Protein AF-A0A428GYG8-F1 (afdb_monomer_lite)

Organism: Streptococcus mitis (NCBI:txid28037)

Sequence (184 aa):
MFTKNKFQYCIYNHERLELHELQKEYQKDKAGTKLKYENQLFCPGCYKVDLVINEKKGKIYLSSHPKSPHSDGCEYALESASKMELKEYYEKIDADLAEQLLNRILEEKSTRVIQPRSVNSLQNNNEVLDVKFILENKVGIRKYLPRRSLLLNELEVSDHLTMYYGECKVFIGKTDKKYYLRMF

Structure (mmCIF, N/CA/C/O backbone):
data_AF-A0A428GYG8-F1
#
_entry.id   AF-A0A428GYG8-F1
#
loop_
_atom_site.group_PDB
_atom_site.id
_atom_site.type_symbol
_atom_site.label_atom_id
_atom_site.label_alt_id
_atom_site.label_comp_id
_atom_site.label_asym_id
_atom_site.label_entity_id
_atom_site.label_seq_id
_atom_site.pdbx_PDB_ins_code
_atom_site.Cartn_x
_atom_site.Cartn_y
_atom_site.Cartn_z
_atom_site.occupancy
_atom_site.B_iso_or_equiv
_atom_site.auth_seq_id
_atom_site.auth_comp_id
_atom_site.auth_asym_id
_atom_site.auth_atom_id
_atom_site.pdbx_PDB_model_num
ATOM 1 N N . MET A 1 1 ? -2.706 17.384 -6.742 1.00 31.25 1 MET A N 1
ATOM 2 C CA . MET A 1 1 ? -1.873 16.179 -6.946 1.00 31.25 1 MET A CA 1
ATOM 3 C C . MET A 1 1 ? -2.343 15.108 -5.966 1.00 31.25 1 MET A C 1
ATOM 5 O O . MET A 1 1 ? -2.377 15.379 -4.773 1.00 31.25 1 MET A O 1
ATOM 9 N N . PHE A 1 2 ? -2.849 13.965 -6.438 1.00 35.06 2 PHE A N 1
ATOM 10 C CA . PHE A 1 2 ? -3.269 12.875 -5.551 1.00 35.06 2 PHE A CA 1
ATOM 11 C C . PHE A 1 2 ? -2.015 12.207 -4.989 1.00 35.06 2 PHE A C 1
ATOM 13 O O . PHE A 1 2 ? -1.320 11.503 -5.715 1.00 35.06 2 PHE A O 1
ATOM 20 N N . THR A 1 3 ? -1.709 12.414 -3.712 1.00 47.78 3 THR A N 1
ATOM 21 C CA . THR A 1 3 ? -0.773 11.549 -2.996 1.00 47.78 3 THR A CA 1
ATOM 22 C C . THR A 1 3 ? -1.461 10.198 -2.822 1.00 47.78 3 THR A C 1
ATOM 24 O O . THR A 1 3 ? -2.170 9.960 -1.849 1.00 47.78 3 THR A O 1
ATOM 27 N N . LYS A 1 4 ? -1.337 9.342 -3.849 1.00 62.25 4 LYS A N 1
ATOM 28 C CA . LYS A 1 4 ? -1.753 7.935 -3.808 1.00 62.25 4 LYS A CA 1
ATOM 29 C C . LYS A 1 4 ? -1.167 7.336 -2.531 1.00 62.25 4 LYS A C 1
ATOM 31 O O . LYS A 1 4 ? 0.023 7.512 -2.268 1.00 62.25 4 LYS A O 1
ATOM 36 N N . ASN A 1 5 ? -2.000 6.686 -1.722 1.00 77.88 5 ASN A N 1
ATOM 37 C CA . ASN A 1 5 ? -1.551 6.135 -0.452 1.00 77.88 5 ASN A CA 1
ATOM 38 C C . ASN A 1 5 ? -0.486 5.055 -0.700 1.00 77.88 5 ASN A C 1
ATOM 40 O O . ASN A 1 5 ? -0.817 3.942 -1.113 1.00 77.88 5 ASN A O 1
ATOM 44 N N . LYS A 1 6 ? 0.788 5.392 -0.471 1.00 87.06 6 LYS A N 1
ATOM 45 C CA . LYS A 1 6 ? 1.912 4.456 -0.619 1.00 87.06 6 LYS A CA 1
ATOM 46 C C . LYS A 1 6 ? 1.869 3.359 0.445 1.00 87.06 6 LYS A C 1
ATOM 48 O O . LYS A 1 6 ? 2.297 2.239 0.203 1.00 87.06 6 LYS A O 1
ATOM 53 N N . PHE A 1 7 ? 1.328 3.666 1.617 1.00 91.56 7 PHE A N 1
ATOM 54 C CA . PHE A 1 7 ? 1.332 2.783 2.772 1.00 91.56 7 PHE A CA 1
ATOM 55 C C . PHE A 1 7 ? 0.070 1.920 2.767 1.00 91.56 7 PHE A C 1
ATOM 57 O O . PHE A 1 7 ? -1.032 2.384 3.059 1.00 91.56 7 PHE A O 1
ATOM 64 N N . GLN A 1 8 ? 0.239 0.652 2.400 1.00 91.00 8 GLN A N 1
ATOM 65 C CA . GLN A 1 8 ? -0.834 -0.348 2.455 1.00 91.00 8 GLN A CA 1
ATOM 66 C C . GLN A 1 8 ? -0.943 -1.043 3.813 1.00 91.00 8 GLN A C 1
ATOM 68 O O . GLN A 1 8 ? -1.941 -1.695 4.089 1.00 91.00 8 GLN A O 1
ATOM 73 N N . TYR A 1 9 ? 0.068 -0.867 4.650 1.00 92.75 9 TYR A N 1
ATOM 74 C CA . TYR A 1 9 ? 0.122 -1.293 6.035 1.00 92.75 9 TYR A CA 1
ATOM 75 C C . TYR A 1 9 ? 1.126 -0.398 6.763 1.00 92.75 9 TYR A C 1
ATOM 77 O O . TYR A 1 9 ? 1.858 0.385 6.144 1.00 92.75 9 TYR A O 1
ATOM 85 N N . CYS A 1 10 ? 1.133 -0.514 8.079 1.00 94.12 10 CYS A N 1
ATOM 86 C CA . CYS A 1 10 ? 2.044 0.170 8.981 1.00 94.12 10 CYS A CA 1
ATOM 87 C C . CYS A 1 10 ? 2.496 -0.792 10.074 1.00 94.12 10 CYS A C 1
ATOM 89 O O . CYS A 1 10 ? 2.015 -1.924 10.143 1.00 94.12 10 CYS A O 1
ATOM 91 N N . ILE A 1 11 ? 3.430 -0.341 10.903 1.00 94.56 11 ILE A N 1
ATOM 92 C CA . ILE A 1 11 ? 3.851 -1.075 12.091 1.00 94.56 11 ILE A CA 1
ATOM 93 C C . ILE A 1 11 ? 3.188 -0.439 13.303 1.00 94.56 11 ILE A C 1
ATOM 95 O O . ILE A 1 11 ? 3.336 0.760 13.526 1.00 94.56 11 ILE A O 1
ATOM 99 N N . TYR A 1 12 ? 2.467 -1.243 14.069 1.00 94.88 12 TYR A N 1
ATOM 100 C CA . TYR A 1 12 ? 1.850 -0.872 15.333 1.00 94.88 12 TYR A CA 1
ATOM 101 C C . TYR A 1 12 ? 2.242 -1.920 16.368 1.00 94.88 12 TYR A C 1
ATOM 103 O O . TYR A 1 12 ? 2.077 -3.110 16.127 1.00 94.88 12 TYR A O 1
ATOM 111 N N . ASN A 1 13 ? 2.790 -1.487 17.504 1.00 91.69 13 ASN A N 1
ATOM 112 C CA . ASN A 1 13 ? 3.244 -2.387 18.568 1.00 91.69 13 ASN A CA 1
ATOM 113 C C . ASN A 1 13 ? 4.162 -3.532 18.073 1.00 91.69 13 ASN A C 1
ATOM 115 O O . ASN A 1 13 ? 4.004 -4.681 18.466 1.00 91.69 13 ASN A O 1
ATOM 119 N N . HIS A 1 14 ? 5.121 -3.208 17.197 1.00 88.06 14 HIS A N 1
ATOM 120 C CA . HIS A 1 14 ? 6.044 -4.163 16.556 1.00 88.06 14 HIS A CA 1
ATOM 121 C C . HIS A 1 14 ? 5.390 -5.183 15.609 1.00 88.06 14 HIS A C 1
ATOM 123 O O . HIS A 1 14 ? 6.080 -6.055 15.084 1.00 88.06 14 HIS A O 1
ATOM 129 N N . GLU A 1 15 ? 4.097 -5.042 15.328 1.00 89.56 15 GLU A N 1
ATOM 130 C CA . GLU A 1 15 ? 3.348 -5.913 14.432 1.00 89.56 15 GLU A CA 1
ATOM 131 C C . GLU A 1 15 ? 2.844 -5.157 13.205 1.00 89.56 15 GLU A C 1
ATOM 133 O O . GLU A 1 15 ? 2.681 -3.934 13.200 1.00 89.56 15 GLU A O 1
ATOM 138 N N . ARG A 1 16 ? 2.599 -5.903 12.129 1.00 90.00 16 ARG A N 1
ATOM 139 C CA . ARG A 1 16 ? 1.999 -5.370 10.911 1.00 90.00 16 ARG A CA 1
ATOM 140 C C . ARG A 1 16 ? 0.510 -5.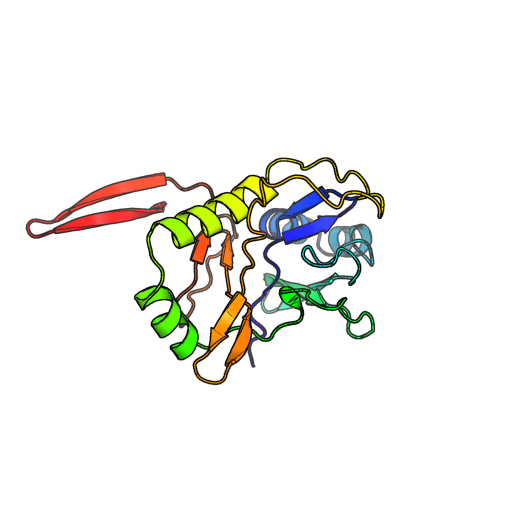124 11.143 1.00 90.00 16 ARG A C 1
ATOM 142 O O . ARG A 1 16 ? -0.227 -6.057 11.428 1.00 90.00 16 ARG A O 1
ATOM 149 N N . LEU A 1 17 ? 0.074 -3.888 10.925 1.00 93.31 17 LEU A N 1
ATOM 150 C CA . LEU A 1 17 ? -1.335 -3.502 10.886 1.00 93.31 17 LEU A CA 1
ATOM 151 C C . LEU A 1 17 ? -1.713 -3.117 9.457 1.00 93.31 17 LEU A C 1
ATOM 153 O O . LEU A 1 17 ? -1.180 -2.146 8.902 1.00 93.31 17 LEU A O 1
ATOM 157 N N . GLU A 1 18 ? -2.622 -3.874 8.845 1.00 92.62 18 GLU A N 1
ATOM 158 C CA . GLU A 1 18 ? -3.024 -3.644 7.462 1.00 92.62 18 GLU A CA 1
ATOM 159 C C . GLU A 1 18 ? -3.965 -2.438 7.352 1.00 92.62 18 GLU A C 1
ATOM 161 O O . GLU A 1 18 ? -4.868 -2.229 8.165 1.00 92.62 18 GLU A O 1
ATOM 166 N N . LEU A 1 19 ? -3.824 -1.648 6.282 1.00 93.38 19 LEU A N 1
ATOM 167 C CA . LEU A 1 19 ? -4.655 -0.456 6.078 1.00 93.38 19 LEU A CA 1
ATOM 168 C C . LEU A 1 19 ? -6.151 -0.790 6.032 1.00 93.38 19 LEU A C 1
ATOM 170 O O . LEU A 1 19 ? -6.973 0.007 6.474 1.00 93.38 19 LEU A O 1
ATOM 174 N N . HIS A 1 20 ? -6.514 -1.947 5.479 1.00 90.69 20 HIS A N 1
ATOM 175 C CA . HIS A 1 20 ? -7.913 -2.349 5.365 1.00 90.69 20 HIS A CA 1
ATOM 176 C C . HIS A 1 20 ? -8.548 -2.677 6.728 1.00 90.69 20 HIS A C 1
ATOM 178 O O . HIS A 1 20 ? -9.742 -2.453 6.921 1.00 90.69 20 HIS A O 1
ATOM 184 N N . GLU A 1 21 ? -7.766 -3.156 7.696 1.00 93.31 21 GLU A N 1
ATOM 185 C CA . GLU A 1 21 ? -8.220 -3.368 9.074 1.00 93.31 21 GLU A CA 1
ATOM 186 C C . GLU A 1 21 ? -8.449 -2.021 9.755 1.00 93.31 21 GLU A C 1
ATOM 188 O O . GLU A 1 21 ? -9.523 -1.772 10.306 1.00 93.31 21 GLU A O 1
ATOM 193 N N . LEU A 1 22 ? -7.493 -1.103 9.591 1.00 94.44 22 LEU A N 1
ATOM 194 C CA . LEU A 1 22 ? -7.604 0.262 10.088 1.00 94.44 22 LEU A CA 1
ATOM 195 C C . LEU A 1 22 ? -8.803 1.004 9.478 1.00 94.44 22 LEU A C 1
ATOM 197 O O . LEU A 1 22 ? -9.488 1.749 10.171 1.00 94.44 22 LEU A O 1
ATOM 201 N N . GLN A 1 23 ? -9.103 0.779 8.194 1.00 92.62 23 GLN A N 1
ATOM 202 C CA . GLN A 1 23 ? -10.291 1.325 7.530 1.00 92.62 23 GLN A CA 1
ATOM 203 C C . GLN A 1 23 ? -11.583 0.834 8.189 1.00 92.62 23 GLN A C 1
ATOM 205 O O . GLN A 1 23 ? -12.478 1.642 8.438 1.00 92.62 23 GLN A O 1
ATOM 210 N N . LYS A 1 24 ? -11.683 -0.469 8.482 1.00 92.81 24 LYS A N 1
ATOM 211 C CA . LYS A 1 24 ? -12.849 -1.059 9.159 1.00 92.81 24 LYS A CA 1
ATOM 212 C C . LYS A 1 24 ? -13.016 -0.514 10.576 1.00 92.81 24 LYS A C 1
ATOM 214 O O . LYS A 1 24 ? -14.143 -0.243 10.978 1.00 92.81 24 LYS A O 1
ATOM 219 N N . GLU A 1 25 ? -11.925 -0.353 11.325 1.00 95.00 25 GLU A N 1
ATOM 220 C CA . GLU A 1 25 ? -11.965 0.221 12.677 1.00 95.00 25 GLU A CA 1
ATOM 221 C C . GLU A 1 25 ? -12.383 1.699 12.641 1.00 95.00 25 GLU A C 1
ATOM 223 O O . GLU A 1 25 ? -13.357 2.086 13.286 1.00 95.00 25 GLU A O 1
ATOM 228 N N . TYR A 1 26 ? -11.744 2.497 11.779 1.00 93.75 26 TYR A N 1
ATOM 229 C CA . TYR A 1 26 ? -12.022 3.926 11.631 1.00 93.75 26 TYR A CA 1
ATOM 230 C C . TYR A 1 26 ? -13.468 4.213 11.211 1.00 93.75 26 TYR A C 1
ATOM 232 O O . TYR A 1 26 ? -14.058 5.201 11.640 1.00 93.75 26 TYR A O 1
ATOM 240 N N . GLN A 1 27 ? -14.061 3.362 10.369 1.00 91.62 27 GLN A N 1
ATOM 241 C CA . GLN A 1 27 ? -15.466 3.494 9.976 1.00 91.62 27 GLN A CA 1
ATOM 242 C C . GLN A 1 27 ? -16.440 3.272 11.140 1.00 91.62 27 GLN A C 1
ATOM 244 O O . GLN A 1 27 ? -17.523 3.853 11.122 1.00 91.62 27 GLN A O 1
ATOM 249 N N . LYS A 1 28 ? -16.070 2.455 12.135 1.00 93.94 28 LYS A N 1
ATOM 250 C CA . LYS A 1 28 ? -16.894 2.200 13.325 1.00 93.94 28 LYS A CA 1
ATOM 251 C C . LYS A 1 28 ? -16.779 3.331 14.342 1.00 93.94 28 LYS A C 1
ATOM 253 O O . LYS A 1 28 ? -17.797 3.777 14.859 1.00 93.94 28 LYS A O 1
ATOM 258 N N . ASP A 1 29 ? -15.560 3.796 14.606 1.00 95.62 29 ASP A N 1
ATOM 259 C CA . ASP A 1 29 ? -15.299 4.888 15.545 1.00 95.62 29 ASP A CA 1
ATOM 260 C C . ASP A 1 29 ? -14.119 5.747 15.080 1.00 95.62 29 ASP A C 1
ATOM 262 O O . ASP A 1 29 ? -12.952 5.441 15.331 1.00 95.62 29 ASP A O 1
ATOM 266 N N . LYS A 1 30 ? -14.422 6.866 14.418 1.00 94.25 30 LYS A N 1
ATOM 267 C CA . LYS A 1 30 ? -13.393 7.770 13.889 1.00 94.25 30 LYS A CA 1
ATOM 268 C C . LYS A 1 30 ? -12.544 8.400 14.992 1.00 94.25 30 LYS A C 1
ATOM 270 O O . LYS A 1 30 ? -11.331 8.526 14.828 1.00 94.25 30 LYS A O 1
ATOM 275 N N . ALA A 1 31 ? -13.179 8.854 16.072 1.00 94.25 31 ALA A N 1
ATOM 276 C CA . ALA A 1 31 ? -12.507 9.621 17.116 1.00 94.25 31 ALA A CA 1
ATOM 277 C C . ALA A 1 31 ? -11.644 8.703 17.984 1.00 94.25 31 ALA A C 1
ATOM 279 O O . ALA A 1 31 ? -10.459 8.983 18.169 1.00 94.25 31 ALA A O 1
ATOM 280 N N . GLY A 1 32 ? -12.205 7.572 18.421 1.00 96.50 32 GLY A N 1
ATOM 281 C CA . GLY A 1 32 ? -11.471 6.571 19.187 1.00 96.50 32 GLY A CA 1
ATOM 282 C C . GLY A 1 32 ? -10.324 5.961 18.392 1.00 96.50 32 GLY A C 1
ATOM 283 O O . GLY A 1 32 ? -9.223 5.855 18.921 1.00 96.50 32 GLY A O 1
ATOM 284 N N . THR A 1 33 ? -10.516 5.668 17.098 1.00 95.56 33 THR A N 1
ATOM 285 C CA . THR A 1 33 ? -9.434 5.130 16.251 1.00 95.56 33 THR A CA 1
ATOM 286 C C . THR A 1 33 ? -8.275 6.119 16.118 1.00 95.56 33 THR A C 1
ATOM 288 O O . THR A 1 33 ? -7.117 5.728 16.247 1.00 95.56 33 THR A O 1
ATOM 291 N N . LYS A 1 34 ? -8.548 7.414 15.882 1.00 93.56 34 LYS A N 1
ATOM 292 C CA . LYS A 1 34 ? -7.474 8.422 15.816 1.00 93.56 34 LYS A CA 1
ATOM 293 C C . LYS A 1 34 ? -6.711 8.520 17.127 1.00 93.56 34 LYS A C 1
ATOM 295 O O . LYS A 1 34 ? -5.488 8.509 17.091 1.00 93.56 34 LYS A O 1
ATOM 300 N N . LEU A 1 35 ? -7.429 8.589 18.246 1.00 95.12 35 LEU A N 1
ATOM 301 C CA . LEU A 1 35 ? -6.826 8.700 19.570 1.00 95.12 35 LEU A CA 1
ATOM 302 C C . LEU A 1 35 ? -5.985 7.460 19.910 1.00 95.12 35 LEU A C 1
ATOM 304 O O . LEU A 1 35 ? -4.862 7.583 20.384 1.00 95.12 35 LEU A O 1
ATOM 308 N N . LYS A 1 36 ? -6.498 6.262 19.610 1.00 96.12 36 LYS A N 1
ATOM 309 C CA . LYS A 1 36 ? -5.815 4.983 19.847 1.00 96.12 36 LYS A CA 1
ATOM 310 C C . LYS A 1 36 ? -4.472 4.892 19.127 1.00 96.12 36 LYS A C 1
ATOM 312 O O . LYS A 1 36 ? -3.531 4.351 19.695 1.00 96.12 36 LYS A O 1
ATOM 317 N N . TYR A 1 37 ? -4.396 5.379 17.889 1.00 95.62 37 TYR A N 1
ATOM 318 C CA . TYR A 1 37 ? -3.221 5.226 17.024 1.00 95.62 37 TYR A CA 1
ATOM 319 C C . TYR A 1 37 ? -2.351 6.481 16.915 1.00 95.62 37 TYR A C 1
ATOM 321 O O . TYR A 1 37 ? -1.366 6.488 16.171 1.00 95.62 37 TYR A O 1
ATOM 329 N N . GLU A 1 38 ? -2.694 7.543 17.640 1.00 91.44 38 GLU A N 1
ATOM 330 C CA . GLU A 1 38 ? -1.934 8.785 17.649 1.00 91.44 38 GLU A CA 1
ATOM 331 C C . GLU A 1 38 ? -0.473 8.517 18.039 1.00 91.44 38 GLU A C 1
ATOM 333 O O . GLU A 1 38 ? -0.195 7.942 19.091 1.00 91.44 38 GLU A O 1
ATOM 338 N N . ASN A 1 39 ? 0.456 8.907 17.156 1.00 89.88 39 ASN A N 1
ATOM 339 C CA . ASN A 1 39 ? 1.908 8.739 17.306 1.00 89.88 39 ASN A CA 1
ATOM 340 C C . ASN A 1 39 ? 2.376 7.295 17.592 1.00 89.88 39 ASN A C 1
ATOM 342 O O . ASN A 1 39 ? 3.422 7.092 18.200 1.00 89.88 39 ASN A O 1
ATOM 346 N N . GLN A 1 40 ? 1.602 6.287 17.178 1.00 94.94 40 GLN A N 1
ATOM 347 C CA . GLN A 1 40 ? 1.911 4.869 17.424 1.00 94.94 40 GLN A CA 1
ATOM 348 C C . GLN A 1 40 ? 2.057 4.036 16.145 1.00 94.94 40 GLN A C 1
ATOM 350 O O . GLN A 1 40 ? 2.337 2.838 16.216 1.00 94.94 40 GLN A O 1
ATOM 355 N N . LEU A 1 41 ? 1.843 4.642 14.975 1.00 95.75 41 LEU A N 1
ATOM 356 C CA . LEU A 1 41 ? 1.981 3.977 13.683 1.00 95.75 41 LEU A CA 1
ATOM 357 C C . LEU A 1 41 ? 3.324 4.334 13.066 1.00 95.75 41 LEU A C 1
ATOM 359 O O . LEU A 1 41 ? 3.620 5.510 12.887 1.00 95.75 41 LEU A O 1
ATOM 363 N N . PHE A 1 42 ? 4.092 3.334 12.653 1.00 95.19 42 PHE A N 1
ATOM 364 C CA . PHE A 1 42 ? 5.415 3.533 12.074 1.00 95.19 42 PHE A CA 1
ATOM 365 C C . PHE A 1 42 ? 5.496 3.048 10.629 1.00 95.19 42 PHE A C 1
ATOM 367 O O . PHE A 1 42 ? 4.761 2.160 10.181 1.00 95.19 42 PHE A O 1
ATOM 374 N N . CYS A 1 43 ? 6.425 3.642 9.882 1.00 93.62 43 CYS A N 1
ATOM 375 C CA . CYS A 1 43 ? 6.756 3.237 8.526 1.00 93.62 43 CYS A CA 1
ATOM 376 C C . CYS A 1 43 ? 7.239 1.778 8.497 1.00 93.62 43 CYS A C 1
ATOM 378 O O . CYS A 1 43 ? 8.193 1.449 9.200 1.00 93.62 43 CYS A O 1
ATOM 380 N N . PRO A 1 44 ? 6.677 0.920 7.631 1.00 91.38 44 PRO A N 1
ATOM 381 C CA . PRO A 1 44 ? 7.082 -0.482 7.554 1.00 91.38 44 PRO A CA 1
ATOM 382 C C . PRO A 1 44 ? 8.452 -0.716 6.912 1.00 91.38 44 PRO A C 1
ATOM 384 O O . PRO A 1 44 ? 9.015 -1.793 7.061 1.00 91.38 44 PRO A O 1
ATOM 387 N N . GLY A 1 45 ? 8.998 0.272 6.197 1.00 89.56 45 GLY A N 1
ATOM 388 C CA . GLY A 1 45 ? 10.343 0.172 5.632 1.00 89.56 45 GLY A CA 1
ATOM 389 C C . GLY A 1 45 ? 11.442 0.484 6.648 1.00 89.56 45 GLY A C 1
ATOM 390 O O . GLY A 1 45 ? 12.433 -0.234 6.723 1.00 89.56 45 GLY A O 1
ATOM 391 N N . CYS A 1 46 ? 11.289 1.565 7.420 1.00 91.75 46 CYS A N 1
ATOM 392 C CA . CYS A 1 46 ? 12.346 2.060 8.310 1.00 91.75 46 CYS A CA 1
ATOM 393 C C . CYS A 1 46 ? 12.055 1.899 9.805 1.00 91.75 46 CYS A C 1
ATOM 395 O O . CYS A 1 46 ? 12.954 2.157 10.599 1.00 91.75 46 CYS A O 1
ATOM 397 N N . TYR A 1 47 ? 10.833 1.515 10.192 1.00 90.75 47 TYR A N 1
ATOM 398 C CA . TYR A 1 47 ? 10.394 1.298 11.580 1.00 90.75 47 TYR A CA 1
ATOM 399 C C . TYR A 1 47 ? 10.573 2.505 12.520 1.00 90.75 47 TYR A C 1
ATOM 401 O O . TYR A 1 47 ? 10.509 2.356 13.734 1.00 90.75 47 TYR A O 1
ATOM 409 N N . LYS A 1 48 ? 10.810 3.702 11.968 1.00 88.94 48 LYS A N 1
ATOM 410 C CA . LYS A 1 48 ? 11.123 4.920 12.736 1.00 88.94 48 LYS A CA 1
ATOM 411 C C . LYS A 1 48 ? 10.191 6.086 12.449 1.00 88.94 48 LYS A C 1
ATOM 413 O O . LYS A 1 48 ? 9.862 6.835 13.354 1.00 88.94 48 LYS A O 1
ATOM 418 N N . VAL A 1 49 ? 9.798 6.270 11.189 1.00 92.69 49 VAL A N 1
ATOM 419 C CA . VAL A 1 49 ? 8.968 7.416 10.803 1.00 92.69 49 VAL A CA 1
ATOM 420 C C . VAL A 1 49 ? 7.539 7.217 11.258 1.00 92.69 49 VAL A C 1
ATOM 422 O O . VAL A 1 49 ? 6.911 6.243 10.840 1.00 92.69 49 VAL A O 1
ATOM 425 N N . ASP A 1 50 ? 7.022 8.183 12.010 1.00 93.62 50 ASP A N 1
ATOM 426 C CA . ASP A 1 50 ? 5.617 8.228 12.398 1.00 93.62 50 ASP A CA 1
ATOM 427 C C . ASP A 1 50 ? 4.726 8.393 11.164 1.00 93.62 50 ASP A C 1
ATOM 429 O O . ASP A 1 50 ? 4.972 9.222 10.276 1.00 93.62 50 ASP A O 1
ATOM 433 N N . LEU A 1 51 ? 3.663 7.602 11.115 1.00 94.44 51 LEU A N 1
ATOM 434 C CA . LEU A 1 51 ? 2.610 7.686 10.122 1.00 94.44 51 LEU A CA 1
ATOM 435 C C . LEU A 1 51 ? 1.348 8.268 10.752 1.00 94.44 51 LEU A C 1
ATOM 437 O O . LEU A 1 51 ? 0.961 7.934 11.867 1.00 94.44 51 LEU A O 1
ATOM 441 N N . VAL A 1 52 ? 0.673 9.121 9.989 1.00 93.19 52 VAL A N 1
ATOM 442 C CA . VAL A 1 52 ? -0.555 9.799 10.405 1.00 93.19 52 VAL A CA 1
ATOM 443 C C . VAL A 1 52 ? -1.731 9.281 9.591 1.00 93.19 52 VAL A C 1
ATOM 445 O O . VAL A 1 52 ? -1.649 9.174 8.362 1.00 93.19 52 VAL A O 1
ATOM 448 N N . ILE A 1 53 ? -2.844 9.013 10.276 1.00 94.00 53 ILE A N 1
ATOM 449 C CA . ILE A 1 53 ? -4.131 8.706 9.651 1.00 94.00 53 ILE A CA 1
ATOM 450 C C . ILE A 1 53 ? -4.760 10.006 9.155 1.00 94.00 53 ILE A C 1
ATOM 452 O O . ILE A 1 53 ? -5.140 10.877 9.937 1.00 94.00 53 ILE A O 1
ATOM 456 N N . ASN A 1 54 ? -4.925 10.116 7.845 1.00 91.94 54 ASN A N 1
ATOM 457 C CA . ASN A 1 54 ? -5.633 11.211 7.199 1.00 91.94 54 ASN A CA 1
ATOM 458 C C . ASN A 1 54 ? -6.939 10.705 6.602 1.00 91.94 54 ASN A C 1
ATOM 460 O O . ASN A 1 54 ? -7.051 9.532 6.262 1.00 91.94 54 ASN A O 1
ATOM 464 N N . GLU A 1 55 ? -7.906 11.597 6.410 1.00 89.88 55 GLU A N 1
ATOM 465 C CA . GLU A 1 55 ? -9.173 11.286 5.753 1.00 89.88 55 GLU A CA 1
ATOM 466 C C . GLU A 1 55 ? -9.403 12.243 4.587 1.00 89.88 55 GLU A C 1
ATOM 468 O O . GLU A 1 55 ? -9.255 13.458 4.713 1.00 89.88 55 GLU A O 1
ATOM 473 N N . LYS A 1 56 ? -9.793 11.697 3.437 1.00 86.25 56 LYS A N 1
ATOM 474 C CA . LYS A 1 56 ? -10.195 12.478 2.271 1.00 86.25 56 LYS A CA 1
ATOM 475 C C . LYS A 1 56 ? -11.366 11.799 1.585 1.00 86.25 56 LYS A C 1
ATOM 477 O O . LYS A 1 56 ? -11.291 10.623 1.249 1.00 86.25 56 LYS A O 1
ATOM 482 N N . LYS A 1 57 ? -12.445 12.555 1.350 1.00 85.12 57 LYS A N 1
ATOM 483 C CA . LYS A 1 57 ? -13.684 12.046 0.728 1.00 85.12 57 LYS A CA 1
ATOM 484 C C . LYS A 1 57 ? -14.209 10.766 1.413 1.00 85.12 57 LYS A C 1
ATOM 486 O O . LYS A 1 57 ? -14.565 9.810 0.737 1.00 85.12 57 LYS A O 1
ATOM 491 N N . GLY A 1 58 ? -14.188 10.732 2.749 1.00 81.25 58 GLY A N 1
ATOM 492 C CA . GLY A 1 58 ? -14.668 9.589 3.538 1.00 81.25 58 GLY A CA 1
ATOM 493 C C . GLY A 1 58 ? -13.747 8.362 3.555 1.00 81.25 58 GLY A C 1
ATOM 494 O O . GLY A 1 58 ? -14.109 7.345 4.140 1.00 81.25 58 GLY A O 1
ATOM 495 N N . LYS A 1 59 ? -12.563 8.434 2.931 1.00 84.50 59 LYS A N 1
ATOM 496 C CA . LYS A 1 59 ? -11.580 7.345 2.887 1.00 84.50 59 LYS A CA 1
ATOM 497 C C . LYS A 1 59 ? -10.322 7.732 3.640 1.00 84.50 59 LYS A C 1
ATOM 499 O O . LYS A 1 59 ? -9.816 8.842 3.457 1.00 84.50 59 LYS A O 1
ATOM 504 N N . ILE A 1 60 ? -9.800 6.809 4.446 1.00 91.12 60 ILE A N 1
ATOM 505 C CA . ILE A 1 60 ? -8.535 7.041 5.136 1.00 91.12 60 ILE A CA 1
ATOM 506 C C . ILE A 1 60 ? -7.327 6.655 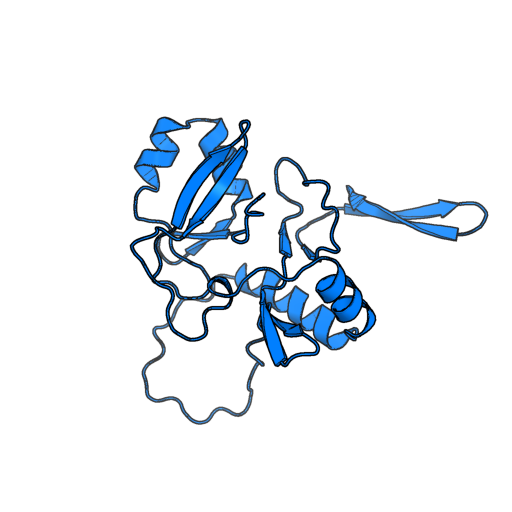4.291 1.00 91.12 60 ILE A C 1
ATOM 508 O O . ILE A 1 60 ? -7.375 5.725 3.480 1.00 91.12 60 ILE A O 1
ATOM 512 N N . TYR A 1 61 ? -6.230 7.363 4.524 1.00 91.56 61 TYR A N 1
ATOM 513 C CA . TYR A 1 61 ? -4.909 7.028 4.023 1.00 91.56 61 TYR A CA 1
ATOM 514 C C . TYR A 1 61 ? -3.841 7.368 5.059 1.00 91.56 61 TYR A C 1
ATOM 516 O O . TYR A 1 61 ? -4.053 8.202 5.938 1.00 91.56 61 TYR A O 1
ATOM 524 N N . LEU A 1 62 ? -2.682 6.732 4.931 1.00 93.38 62 LEU A N 1
ATOM 525 C CA . LEU A 1 62 ? -1.535 6.991 5.788 1.00 93.38 62 LEU A CA 1
ATOM 526 C C . LEU A 1 62 ? -0.545 7.911 5.068 1.00 93.38 62 LEU A C 1
ATOM 528 O O . LEU A 1 62 ? -0.358 7.824 3.851 1.00 93.38 62 LEU A O 1
ATOM 532 N N . SER A 1 63 ? 0.106 8.793 5.816 1.00 92.25 63 SER A N 1
ATOM 533 C CA . SER A 1 63 ? 1.213 9.611 5.316 1.00 92.25 63 SER A CA 1
ATOM 534 C C . SER A 1 63 ? 2.297 9.748 6.370 1.00 92.25 63 SER A C 1
ATOM 536 O O . SER A 1 63 ? 1.991 9.777 7.557 1.00 92.25 63 SER A O 1
ATOM 538 N N . SER A 1 64 ? 3.547 9.907 5.943 1.00 91.75 64 SER A N 1
ATOM 539 C CA . SER A 1 64 ? 4.639 10.250 6.855 1.00 91.75 64 SER A CA 1
ATOM 540 C C . SER A 1 64 ? 4.389 11.590 7.537 1.00 91.75 64 SER A C 1
ATOM 542 O O . SER A 1 64 ? 3.946 12.545 6.894 1.00 91.75 64 SER A O 1
ATOM 544 N N . HIS A 1 65 ? 4.678 11.656 8.833 1.00 87.12 65 HIS A N 1
ATOM 545 C CA . HIS A 1 65 ? 4.625 12.896 9.586 1.00 87.12 65 HIS A CA 1
ATOM 546 C C . HIS A 1 65 ? 5.727 13.857 9.084 1.00 87.12 65 HIS A C 1
ATOM 548 O O . HIS A 1 65 ? 6.887 13.449 9.007 1.00 87.12 65 HIS A O 1
ATOM 554 N N . PRO A 1 66 ? 5.430 15.137 8.773 1.00 79.62 66 PRO A N 1
ATOM 555 C CA . PRO A 1 66 ? 6.396 16.051 8.144 1.00 79.62 66 PRO A CA 1
ATOM 556 C C . PRO A 1 66 ? 7.692 16.275 8.932 1.00 79.62 66 PRO A C 1
ATOM 558 O O . PRO A 1 66 ? 8.718 16.608 8.351 1.00 79.62 66 PRO A O 1
ATOM 561 N N . LYS A 1 67 ? 7.644 16.113 10.260 1.00 82.31 67 LYS A N 1
ATOM 562 C CA . LYS A 1 67 ? 8.796 16.322 11.152 1.00 82.31 67 LYS A CA 1
ATOM 563 C C . LYS A 1 67 ? 9.673 15.077 11.340 1.00 82.31 67 LYS A C 1
ATOM 565 O O . LYS A 1 67 ? 10.670 15.165 12.046 1.00 82.31 67 LYS A O 1
ATOM 570 N N . SER A 1 68 ? 9.297 13.937 10.760 1.00 80.50 68 SER A N 1
ATOM 571 C CA . SER A 1 68 ? 9.980 12.657 10.961 1.00 80.50 68 SER A CA 1
ATOM 572 C C . SER A 1 68 ? 10.553 12.161 9.625 1.00 80.50 68 SER A C 1
ATOM 574 O O . SER A 1 68 ? 9.809 11.630 8.795 1.00 80.50 68 SER A O 1
ATOM 576 N N . PRO A 1 69 ? 11.850 12.401 9.346 1.00 86.19 69 PRO A N 1
ATOM 577 C CA . PRO A 1 69 ? 12.470 11.979 8.097 1.00 86.19 69 PRO A CA 1
ATOM 578 C C . PRO A 1 69 ? 12.721 10.468 8.083 1.00 86.19 69 PRO A C 1
ATOM 580 O O . PRO A 1 69 ? 13.046 9.853 9.100 1.00 86.19 69 PRO A O 1
ATOM 583 N N . HIS A 1 70 ? 12.606 9.861 6.902 1.00 91.31 70 HIS A N 1
ATOM 584 C CA . HIS A 1 70 ? 12.964 8.453 6.714 1.00 91.31 70 HIS A CA 1
ATOM 585 C C . HIS A 1 70 ? 14.462 8.229 6.908 1.00 91.31 70 HIS A C 1
ATOM 587 O O . HIS A 1 70 ? 15.271 9.094 6.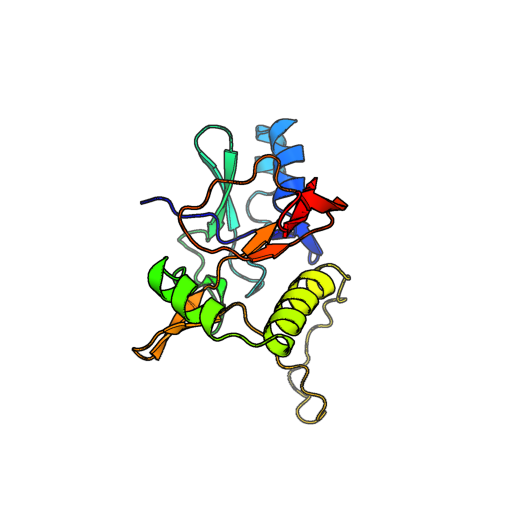592 1.00 91.31 70 HIS A O 1
ATOM 593 N N . SER A 1 71 ? 14.824 7.038 7.392 1.00 87.50 71 SER A N 1
ATOM 594 C CA . SER A 1 71 ? 16.218 6.584 7.367 1.00 87.50 71 SER A CA 1
ATOM 595 C C . SER A 1 71 ? 16.689 6.300 5.943 1.00 87.50 71 SER A C 1
ATOM 597 O O . SER A 1 71 ? 15.883 5.947 5.073 1.00 87.50 71 SER A O 1
ATOM 599 N N . ASP A 1 72 ? 18.002 6.392 5.745 1.00 85.75 72 ASP A N 1
ATOM 600 C CA . ASP A 1 72 ? 18.654 6.085 4.476 1.00 85.75 72 ASP A CA 1
ATOM 601 C C . ASP A 1 72 ? 18.257 4.696 3.964 1.00 85.75 72 ASP A C 1
ATOM 603 O O . ASP A 1 72 ? 18.215 3.711 4.703 1.00 85.75 72 ASP A O 1
ATOM 607 N N . GLY A 1 73 ? 17.926 4.624 2.674 1.00 86.19 73 GLY A N 1
ATOM 608 C CA . GLY A 1 73 ? 17.552 3.373 2.013 1.00 86.19 73 GLY A CA 1
ATOM 609 C C . GLY A 1 73 ? 16.116 2.891 2.255 1.00 86.19 73 GLY A C 1
ATOM 610 O O . GLY A 1 73 ? 15.774 1.799 1.788 1.00 86.19 73 GLY A O 1
ATOM 611 N N . CYS A 1 74 ? 15.265 3.675 2.929 1.00 91.38 74 CYS A N 1
ATOM 612 C CA . CYS A 1 74 ? 13.839 3.374 3.059 1.00 91.38 74 CYS A CA 1
ATOM 613 C C . CYS A 1 74 ? 13.106 3.512 1.713 1.00 91.38 74 CYS A C 1
ATOM 615 O O . CYS A 1 74 ? 13.035 4.600 1.142 1.00 91.38 74 CYS A O 1
ATOM 617 N N . GLU A 1 75 ? 12.477 2.435 1.234 1.00 91.25 75 GLU A N 1
ATOM 618 C CA . GLU A 1 75 ? 11.728 2.443 -0.035 1.00 91.25 75 GLU A CA 1
ATOM 619 C C . GLU A 1 75 ? 10.548 3.433 -0.032 1.00 91.25 75 GLU A C 1
ATOM 621 O O . GLU A 1 75 ? 10.229 4.025 -1.060 1.00 91.25 75 GLU A O 1
ATOM 626 N N . TYR A 1 76 ? 9.946 3.688 1.134 1.00 91.56 76 TYR A N 1
ATOM 627 C CA . TYR A 1 76 ? 8.825 4.622 1.285 1.00 91.56 76 TYR A CA 1
ATOM 628 C C . TYR A 1 76 ? 9.240 6.099 1.228 1.00 91.56 76 TYR A C 1
ATOM 630 O O . TYR A 1 76 ? 8.377 6.963 1.044 1.00 91.56 76 TYR A O 1
ATOM 638 N N . ALA A 1 77 ? 10.539 6.391 1.351 1.00 91.81 77 ALA A N 1
ATOM 639 C CA . ALA A 1 77 ? 11.083 7.731 1.146 1.00 91.81 77 ALA A CA 1
ATOM 640 C C . ALA A 1 77 ? 11.096 8.123 -0.339 1.00 91.81 77 ALA A C 1
ATOM 642 O O . ALA A 1 77 ? 11.033 9.305 -0.671 1.00 91.81 77 ALA A O 1
ATOM 643 N N . LEU A 1 78 ? 11.146 7.134 -1.238 1.00 91.75 78 LEU A N 1
ATOM 644 C CA . LEU A 1 78 ? 11.206 7.364 -2.676 1.00 91.75 78 LEU A CA 1
ATOM 645 C C . LEU A 1 78 ? 9.871 7.873 -3.210 1.00 91.75 78 LEU A C 1
ATOM 647 O O . LEU A 1 78 ? 8.790 7.484 -2.758 1.00 91.75 78 LEU A O 1
ATOM 651 N N . GLU A 1 79 ? 9.923 8.716 -4.233 1.00 91.38 79 GLU A N 1
ATOM 652 C CA . GLU A 1 79 ? 8.736 9.099 -4.992 1.00 91.38 79 GLU A CA 1
ATOM 653 C C . GLU A 1 79 ? 8.104 7.892 -5.685 1.00 91.38 79 GLU A C 1
ATOM 655 O O . GLU A 1 79 ? 8.805 6.987 -6.131 1.00 91.38 79 GLU A O 1
ATOM 660 N N . SER A 1 80 ? 6.775 7.882 -5.805 1.00 89.44 80 SER A N 1
ATOM 661 C CA . SER A 1 80 ? 6.089 6.833 -6.565 1.00 89.44 80 SER A CA 1
ATOM 662 C C . SER A 1 80 ? 6.468 6.896 -8.038 1.00 89.44 80 SER A C 1
ATOM 664 O O . SER A 1 80 ? 6.549 7.983 -8.612 1.00 89.44 80 SER A O 1
ATOM 666 N N . ALA A 1 81 ? 6.633 5.728 -8.651 1.00 90.62 81 ALA A N 1
ATOM 667 C CA . ALA A 1 81 ? 6.799 5.622 -10.090 1.00 90.62 81 ALA A CA 1
ATOM 668 C C . ALA A 1 81 ? 5.571 6.154 -10.848 1.00 90.62 81 ALA A C 1
ATOM 670 O O . ALA A 1 81 ? 4.420 5.995 -10.425 1.00 90.62 81 ALA A O 1
ATOM 671 N N . SER A 1 82 ? 5.833 6.785 -11.988 1.00 89.19 82 SER A N 1
ATOM 672 C CA . SER A 1 82 ? 4.830 7.277 -12.927 1.00 89.19 82 SER A CA 1
ATOM 673 C C . SER A 1 82 ? 4.207 6.146 -13.748 1.00 89.19 82 SER A C 1
ATOM 675 O O . SER A 1 82 ? 4.728 5.034 -13.829 1.00 89.19 82 SER A O 1
ATOM 677 N N . LYS A 1 83 ? 3.097 6.445 -14.433 1.00 88.94 83 LYS A N 1
ATOM 678 C CA . LYS A 1 83 ? 2.427 5.510 -15.353 1.00 88.94 83 LYS A CA 1
ATOM 679 C C . LYS A 1 83 ? 3.373 4.885 -16.379 1.00 88.94 83 LYS A C 1
ATOM 681 O O . LYS A 1 83 ? 3.281 3.689 -16.640 1.00 88.94 83 LYS A O 1
ATOM 686 N N . MET A 1 84 ? 4.218 5.714 -16.992 1.00 89.94 84 MET A N 1
ATOM 687 C CA . MET A 1 84 ? 5.132 5.283 -18.047 1.00 89.94 84 MET A CA 1
ATOM 688 C C . MET A 1 84 ? 6.225 4.382 -17.481 1.00 89.94 84 MET A C 1
ATOM 690 O O . MET A 1 84 ? 6.440 3.303 -18.017 1.00 89.94 84 MET A O 1
ATOM 694 N N . GLU A 1 85 ? 6.835 4.776 -16.359 1.00 92.94 85 GLU A N 1
ATOM 695 C CA . GLU A 1 85 ? 7.854 3.967 -15.677 1.00 92.94 85 GLU A CA 1
ATOM 696 C C . GLU A 1 85 ? 7.292 2.607 -15.245 1.00 92.94 85 GLU A C 1
ATOM 698 O O . GLU A 1 85 ? 7.945 1.587 -15.428 1.00 92.94 85 GLU A O 1
ATOM 703 N N . LEU A 1 86 ? 6.055 2.573 -14.736 1.00 91.88 86 LEU A N 1
ATOM 704 C CA . LEU A 1 86 ? 5.394 1.327 -14.348 1.00 91.88 86 LEU A CA 1
ATOM 705 C C . LEU A 1 86 ? 5.153 0.416 -15.549 1.00 91.88 86 LEU A C 1
ATOM 707 O O . LEU A 1 86 ? 5.456 -0.770 -15.478 1.00 91.88 86 LEU A O 1
ATOM 711 N N . LYS A 1 87 ? 4.635 0.957 -16.656 1.00 90.69 87 LYS A N 1
ATOM 712 C CA . LYS A 1 87 ? 4.416 0.174 -17.877 1.00 90.69 87 LYS A CA 1
ATOM 713 C C . LYS A 1 87 ? 5.721 -0.466 -18.357 1.00 90.69 87 LYS A C 1
ATOM 715 O O . LYS A 1 87 ? 5.760 -1.671 -18.565 1.00 90.69 87 LYS A O 1
ATOM 720 N N . GLU A 1 88 ? 6.781 0.329 -18.469 1.00 91.62 88 GLU A N 1
ATOM 721 C CA . GLU A 1 88 ? 8.090 -0.157 -18.916 1.00 91.62 88 GLU A CA 1
ATOM 722 C C . GLU A 1 88 ? 8.707 -1.175 -17.954 1.00 91.62 88 GLU A C 1
ATOM 724 O O . GLU A 1 88 ? 9.391 -2.092 -18.398 1.00 91.62 88 GLU A O 1
ATOM 729 N N . TYR A 1 89 ? 8.489 -1.010 -16.648 1.00 92.25 89 TYR A N 1
ATOM 730 C CA . TYR A 1 89 ? 8.957 -1.951 -15.638 1.00 92.25 89 TYR A CA 1
ATOM 731 C C . TYR A 1 89 ? 8.260 -3.306 -15.783 1.00 92.25 89 TYR A C 1
ATOM 733 O O . TYR A 1 89 ? 8.924 -4.321 -15.966 1.00 92.25 89 TYR A O 1
ATOM 741 N N . TYR A 1 90 ? 6.925 -3.328 -15.775 1.00 90.31 90 TYR A N 1
ATOM 742 C CA . TYR A 1 90 ? 6.158 -4.575 -15.826 1.00 90.31 90 TYR A CA 1
ATOM 743 C C . TYR A 1 90 ? 6.233 -5.298 -17.181 1.00 90.31 90 TYR A C 1
ATOM 745 O O . TYR A 1 90 ? 6.001 -6.499 -17.227 1.00 90.31 90 TYR A O 1
ATOM 753 N N . GLU A 1 91 ? 6.572 -4.607 -18.275 1.00 90.38 91 GLU A N 1
ATOM 754 C CA . GLU A 1 91 ? 6.886 -5.250 -19.563 1.00 90.38 91 GLU A CA 1
ATOM 755 C C . GLU A 1 91 ? 8.225 -6.010 -19.545 1.00 90.38 91 GLU A C 1
ATOM 757 O O . GLU A 1 91 ? 8.464 -6.835 -20.424 1.00 90.38 91 GLU A O 1
ATOM 762 N N . LYS A 1 92 ? 9.103 -5.723 -18.574 1.00 90.00 92 LYS A N 1
ATOM 763 C CA . LYS A 1 92 ? 10.462 -6.278 -18.490 1.00 90.00 92 LYS A CA 1
ATOM 764 C C . LYS A 1 92 ? 10.667 -7.278 -17.362 1.00 90.00 92 LYS A C 1
ATOM 766 O O . LYS A 1 92 ? 11.617 -8.049 -17.451 1.00 90.00 92 LYS A O 1
ATOM 771 N N . ILE A 1 93 ? 9.866 -7.224 -16.296 1.00 89.75 93 ILE A N 1
ATOM 772 C CA . ILE A 1 93 ? 10.032 -8.172 -15.191 1.00 89.75 93 ILE A CA 1
ATOM 773 C C . ILE A 1 93 ? 9.778 -9.600 -15.677 1.00 89.75 93 ILE A C 1
ATOM 775 O O . ILE A 1 93 ? 8.856 -9.847 -16.456 1.00 89.75 93 ILE A O 1
ATOM 779 N N . ASP A 1 94 ? 10.596 -10.531 -15.205 1.00 89.56 94 ASP A N 1
ATOM 780 C CA . ASP A 1 94 ? 10.395 -11.957 -15.426 1.00 89.56 94 ASP A CA 1
ATOM 781 C C . ASP A 1 94 ? 9.501 -12.574 -14.336 1.00 89.56 94 ASP A C 1
ATOM 783 O O . ASP A 1 94 ? 9.077 -11.914 -13.377 1.00 89.56 94 ASP A O 1
ATOM 787 N N . ALA A 1 95 ? 9.162 -13.850 -14.528 1.00 88.50 95 ALA A N 1
ATOM 788 C CA . ALA A 1 95 ? 8.310 -14.591 -13.608 1.00 88.50 95 ALA A CA 1
ATOM 789 C C . ALA A 1 95 ? 8.961 -14.767 -12.225 1.00 88.50 95 ALA A C 1
ATOM 791 O O . ALA A 1 95 ? 8.256 -14.672 -11.222 1.00 88.50 95 ALA A O 1
ATOM 792 N N . ASP A 1 96 ? 10.282 -14.949 -12.170 1.00 90.00 96 ASP A N 1
ATOM 793 C CA . ASP A 1 96 ? 11.019 -15.192 -10.927 1.00 90.00 96 ASP A CA 1
ATOM 794 C C . ASP A 1 96 ? 10.999 -13.947 -10.030 1.00 90.00 96 ASP A C 1
ATOM 796 O O . ASP A 1 96 ? 10.673 -14.026 -8.844 1.00 90.00 96 ASP A O 1
ATOM 800 N N . LEU A 1 97 ? 11.264 -12.764 -10.594 1.00 89.19 97 LEU A N 1
ATOM 801 C CA . LEU A 1 97 ? 11.171 -11.500 -9.867 1.00 89.19 97 LEU A CA 1
ATOM 802 C C . LEU A 1 97 ? 9.729 -11.211 -9.432 1.00 89.19 97 LEU A C 1
ATOM 804 O O . LEU A 1 97 ? 9.503 -10.722 -8.323 1.00 89.19 97 LEU A O 1
ATOM 808 N N . ALA A 1 98 ? 8.742 -11.510 -10.282 1.00 86.81 98 ALA A N 1
ATOM 809 C CA . ALA A 1 98 ? 7.335 -11.351 -9.926 1.00 86.81 98 ALA A CA 1
ATOM 810 C C . ALA A 1 98 ? 6.944 -12.247 -8.737 1.00 86.81 98 ALA A C 1
ATOM 812 O O . ALA A 1 98 ? 6.269 -11.782 -7.813 1.00 86.81 98 ALA A O 1
ATOM 813 N N . GLU A 1 99 ? 7.402 -13.500 -8.727 1.00 86.44 99 GLU A N 1
ATOM 814 C CA . GLU A 1 99 ? 7.205 -14.427 -7.616 1.00 86.44 99 GLU A CA 1
ATOM 815 C C . GLU A 1 99 ? 7.900 -13.929 -6.345 1.00 86.44 99 GLU A C 1
ATOM 817 O O . GLU A 1 99 ? 7.276 -13.882 -5.288 1.00 86.44 99 GLU A O 1
ATOM 822 N N . GLN A 1 100 ? 9.151 -13.473 -6.432 1.00 88.75 100 GLN A N 1
ATOM 823 C CA . GLN A 1 100 ? 9.874 -12.926 -5.281 1.00 88.75 100 GLN A CA 1
ATOM 824 C C . GLN A 1 100 ? 9.181 -11.695 -4.683 1.00 88.75 100 GLN A C 1
ATOM 826 O O . GLN A 1 100 ? 9.064 -11.576 -3.460 1.00 88.75 100 GLN A O 1
ATOM 831 N N . LEU A 1 101 ? 8.685 -10.785 -5.529 1.00 88.62 101 LEU A N 1
ATOM 832 C CA . LEU A 1 101 ? 7.903 -9.630 -5.089 1.00 88.62 101 LEU A CA 1
ATOM 833 C C . LEU A 1 101 ? 6.634 -10.077 -4.361 1.00 88.62 101 LEU A C 1
ATOM 835 O O . LEU A 1 101 ? 6.326 -9.535 -3.300 1.00 88.62 101 LEU A O 1
ATOM 839 N N . LEU A 1 102 ? 5.916 -11.071 -4.891 1.00 84.12 102 LEU A N 1
ATOM 840 C CA . LEU A 1 102 ? 4.718 -11.617 -4.257 1.00 84.12 102 LEU A CA 1
ATOM 841 C C . LEU A 1 102 ? 5.043 -12.302 -2.923 1.00 84.12 102 LEU A C 1
ATOM 843 O O . LEU A 1 102 ? 4.403 -11.996 -1.915 1.00 84.12 102 LEU A O 1
ATOM 847 N N . ASN A 1 103 ? 6.059 -13.163 -2.897 1.00 84.69 103 ASN A N 1
ATOM 848 C CA . ASN A 1 103 ? 6.512 -13.858 -1.697 1.00 84.69 103 ASN A CA 1
ATOM 849 C C . ASN A 1 103 ? 6.905 -12.860 -0.618 1.00 84.69 103 ASN A C 1
ATOM 851 O O . ASN A 1 103 ? 6.443 -13.000 0.505 1.00 84.69 103 ASN A O 1
ATOM 855 N N . ARG A 1 104 ? 7.613 -11.773 -0.944 1.00 85.00 104 ARG A N 1
ATOM 856 C CA . ARG A 1 104 ? 7.898 -10.723 0.041 1.00 85.00 104 ARG A CA 1
ATOM 857 C C . ARG A 1 104 ? 6.625 -10.125 0.642 1.00 85.00 104 ARG A C 1
ATOM 859 O O . ARG A 1 104 ? 6.552 -9.943 1.856 1.00 85.00 104 ARG A O 1
ATOM 866 N N . ILE A 1 105 ? 5.618 -9.809 -0.177 1.00 81.12 105 ILE A N 1
ATOM 867 C CA . ILE A 1 105 ? 4.351 -9.251 0.326 1.00 81.12 105 ILE A CA 1
ATOM 868 C C . ILE A 1 105 ? 3.684 -10.206 1.327 1.00 81.12 105 ILE A C 1
ATOM 870 O O . ILE A 1 105 ? 3.110 -9.745 2.323 1.00 81.12 105 ILE A O 1
ATOM 874 N N . LEU A 1 106 ? 3.727 -11.508 1.028 1.00 76.75 106 LEU A N 1
ATOM 875 C CA . LEU A 1 106 ? 3.100 -12.571 1.811 1.00 76.75 106 LEU A CA 1
ATOM 876 C C . LEU A 1 106 ? 3.924 -12.956 3.049 1.00 76.75 106 LEU A C 1
ATOM 878 O O . LEU A 1 106 ? 3.357 -13.122 4.122 1.00 76.75 106 LEU A O 1
ATOM 882 N N . GLU A 1 107 ? 5.248 -13.027 2.950 1.00 71.88 107 GLU A N 1
ATOM 883 C CA . GLU A 1 107 ? 6.158 -13.298 4.067 1.00 71.88 107 GLU A CA 1
ATOM 884 C C . GLU A 1 107 ? 6.145 -12.175 5.101 1.00 71.88 107 GLU A C 1
ATOM 886 O O . GLU A 1 107 ? 6.204 -12.456 6.295 1.00 71.88 107 GLU A O 1
ATOM 891 N N . GLU A 1 108 ? 5.983 -10.916 4.671 1.00 62.44 108 GLU A N 1
ATOM 892 C CA . GLU A 1 108 ? 5.725 -9.778 5.563 1.00 62.44 108 GLU A CA 1
ATOM 893 C C . GLU A 1 108 ? 4.398 -9.929 6.344 1.00 62.44 108 GLU A C 1
ATOM 895 O O . GLU A 1 108 ? 4.131 -9.110 7.221 1.00 62.44 108 GLU A O 1
ATOM 900 N N . LYS A 1 109 ? 3.521 -10.897 6.018 1.00 53.66 109 LYS A N 1
ATOM 901 C CA . LYS A 1 109 ? 2.336 -11.241 6.832 1.00 53.66 109 LYS A CA 1
ATOM 902 C C . LYS A 1 109 ? 2.614 -12.328 7.868 1.00 53.66 109 LYS A C 1
ATOM 904 O O . LYS A 1 109 ? 1.919 -12.369 8.878 1.00 53.66 109 LYS A O 1
ATOM 909 N N . SER A 1 110 ? 3.591 -13.209 7.635 1.00 50.31 110 SER A N 1
ATOM 910 C CA . SER A 1 110 ? 4.033 -14.142 8.673 1.00 50.31 110 SER A CA 1
ATOM 911 C C . SER A 1 110 ? 4.853 -13.342 9.678 1.00 50.31 110 SER A C 1
ATOM 913 O O . SER A 1 110 ? 5.778 -12.628 9.292 1.00 50.31 110 SER A O 1
ATOM 915 N N . THR A 1 111 ? 4.477 -13.382 10.951 1.00 45.94 111 THR A N 1
ATOM 916 C CA . THR A 1 111 ? 5.120 -12.639 12.034 1.00 45.94 111 THR A CA 1
ATOM 917 C C . THR A 1 111 ? 6.599 -13.017 12.096 1.00 45.94 111 THR A C 1
ATOM 919 O O . THR A 1 111 ? 6.993 -13.977 12.756 1.00 45.94 111 THR A O 1
ATOM 922 N N . ARG A 1 112 ? 7.460 -12.271 11.395 1.00 44.56 112 ARG A N 1
ATOM 923 C CA . ARG A 1 112 ? 8.887 -12.295 11.685 1.00 44.56 112 ARG A CA 1
ATOM 924 C C . ARG A 1 112 ? 8.996 -11.685 13.071 1.00 44.56 112 ARG A C 1
ATOM 926 O O . ARG A 1 112 ? 8.827 -10.479 13.226 1.00 44.56 112 ARG A O 1
ATOM 933 N N . VAL A 1 113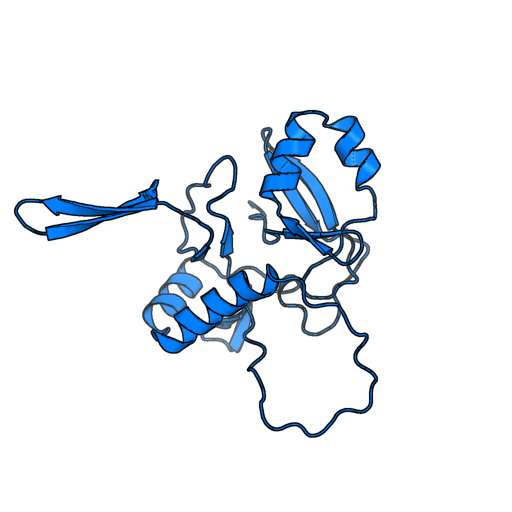 ? 9.223 -12.528 14.078 1.00 39.75 113 VAL A N 1
ATOM 934 C CA . VAL A 1 113 ? 9.712 -12.085 15.384 1.00 39.75 113 VAL A CA 1
ATOM 935 C C . VAL A 1 113 ? 10.879 -11.157 15.077 1.00 39.75 113 VAL A C 1
ATOM 937 O O . VAL A 1 113 ? 11.888 -11.602 14.526 1.00 39.75 113 VAL A O 1
ATOM 940 N N . ILE A 1 114 ? 10.704 -9.859 15.330 1.00 43.16 114 ILE A N 1
ATOM 941 C CA . ILE A 1 114 ? 11.750 -8.864 15.123 1.00 43.16 114 ILE A CA 1
ATOM 942 C C . ILE A 1 114 ? 12.814 -9.171 16.172 1.00 43.16 114 ILE A C 1
ATOM 944 O O . ILE A 1 114 ? 12.789 -8.647 17.282 1.00 43.16 114 ILE A O 1
ATOM 948 N N . GLN A 1 115 ? 13.737 -10.077 15.852 1.00 32.53 115 GLN A N 1
ATOM 949 C CA . GLN A 1 115 ? 14.970 -10.161 16.604 1.00 32.53 115 GLN A CA 1
ATOM 950 C C . GLN A 1 115 ? 15.768 -8.902 16.263 1.00 32.53 115 GLN A C 1
ATOM 952 O O . GLN A 1 115 ? 15.991 -8.627 15.078 1.00 32.53 115 GLN A O 1
ATOM 957 N N . PRO A 1 116 ? 16.189 -8.113 17.264 1.00 33.47 116 PRO A N 1
ATOM 958 C CA . PRO A 1 116 ? 17.105 -7.018 17.017 1.00 33.47 116 PRO A CA 1
ATOM 959 C C . PRO A 1 116 ? 18.363 -7.614 16.384 1.00 33.47 116 PRO A C 1
ATOM 961 O O . PRO A 1 116 ? 19.064 -8.406 17.013 1.00 33.47 116 PRO A O 1
ATOM 964 N N . ARG A 1 117 ? 18.627 -7.278 15.114 1.00 34.22 117 ARG A N 1
ATOM 965 C CA . ARG A 1 117 ? 19.890 -7.629 14.459 1.00 34.22 117 ARG A CA 1
ATOM 966 C C . ARG A 1 117 ? 21.008 -7.010 15.290 1.00 34.22 117 ARG A C 1
ATOM 968 O O . ARG A 1 117 ? 21.190 -5.793 15.278 1.00 34.22 117 ARG A O 1
ATOM 975 N N . SER A 1 118 ? 21.731 -7.844 16.033 1.00 30.94 118 SER A N 1
ATOM 976 C CA . SER A 1 118 ? 23.003 -7.438 16.608 1.00 30.94 118 SER A CA 1
ATOM 977 C C . SER A 1 118 ? 23.950 -7.108 15.451 1.00 30.94 118 SER A C 1
ATOM 979 O O . SER A 1 118 ? 23.912 -7.730 14.388 1.00 30.94 118 SER A O 1
ATOM 981 N N . VAL A 1 119 ? 24.790 -6.098 15.651 1.00 36.53 119 VAL A N 1
ATOM 982 C CA . VAL A 1 119 ? 25.672 -5.500 14.634 1.00 36.53 119 VAL A CA 1
ATOM 983 C C . VAL A 1 119 ? 26.783 -6.464 14.155 1.00 36.53 119 VAL A C 1
ATOM 985 O O . VAL A 1 119 ? 27.610 -6.092 13.334 1.00 36.53 119 VAL A O 1
ATOM 988 N N . ASN A 1 120 ? 26.777 -7.736 14.574 1.00 32.41 120 ASN A N 1
ATOM 989 C CA . ASN A 1 120 ? 27.846 -8.702 14.309 1.00 32.41 120 ASN A CA 1
ATOM 990 C C . ASN A 1 120 ? 27.346 -10.009 13.665 1.00 32.41 120 ASN A C 1
ATOM 992 O O . ASN A 1 120 ? 27.529 -11.088 14.222 1.00 32.41 120 ASN A O 1
ATOM 996 N N . SER A 1 121 ? 26.745 -9.945 12.477 1.00 32.94 121 SER A N 1
ATOM 997 C CA . SER A 1 121 ? 26.615 -11.139 11.619 1.00 32.94 121 SER A CA 1
ATOM 998 C C . SER A 1 121 ? 26.846 -10.802 10.147 1.00 32.94 121 SER A C 1
ATOM 1000 O O . SER A 1 121 ? 25.961 -10.862 9.300 1.00 32.94 121 SER A O 1
ATOM 1002 N N . LEU A 1 122 ? 28.093 -10.437 9.847 1.00 41.88 122 LEU A N 1
ATOM 1003 C CA . LEU A 1 122 ? 28.688 -10.768 8.556 1.00 41.88 122 LEU A CA 1
ATOM 1004 C C . LEU A 1 122 ? 28.848 -12.296 8.505 1.00 41.88 122 LEU A C 1
ATOM 1006 O O . LEU A 1 122 ? 29.252 -12.886 9.500 1.00 41.88 122 LEU A O 1
ATOM 1010 N N . GLN A 1 123 ? 28.568 -12.892 7.343 1.00 38.12 123 GLN A N 1
ATOM 1011 C CA . GLN A 1 123 ? 28.720 -14.317 6.999 1.00 38.12 123 GLN A CA 1
ATOM 1012 C C . GLN A 1 123 ? 27.548 -15.231 7.381 1.00 38.12 123 GLN A C 1
ATOM 1014 O O . GLN A 1 123 ? 27.630 -16.070 8.272 1.00 38.12 123 GLN A O 1
ATOM 1019 N N . ASN A 1 124 ? 26.485 -15.163 6.577 1.00 31.14 124 ASN A N 1
ATOM 1020 C CA . ASN A 1 124 ? 25.804 -16.387 6.169 1.00 31.14 124 ASN A CA 1
ATOM 1021 C C . ASN A 1 124 ? 25.318 -16.233 4.719 1.00 31.14 124 ASN A C 1
ATOM 1023 O O . ASN A 1 124 ? 24.423 -15.441 4.437 1.00 31.14 124 ASN A O 1
ATOM 1027 N N . ASN A 1 125 ? 25.951 -16.970 3.804 1.00 33.91 125 ASN A N 1
ATOM 1028 C CA . ASN A 1 125 ? 25.779 -16.898 2.346 1.00 33.91 125 ASN A CA 1
ATOM 1029 C C . ASN A 1 125 ? 24.497 -17.599 1.856 1.00 33.91 125 ASN A C 1
ATOM 1031 O O . ASN A 1 125 ? 24.532 -18.365 0.902 1.00 33.91 125 ASN A O 1
ATOM 1035 N N . ASN A 1 126 ? 23.368 -17.321 2.502 1.00 37.06 126 ASN A N 1
ATOM 1036 C CA . ASN A 1 126 ? 22.043 -17.459 1.906 1.00 37.06 126 ASN A CA 1
ATOM 1037 C C . ASN A 1 126 ? 21.405 -16.073 1.983 1.00 37.06 126 ASN A C 1
ATOM 1039 O O . ASN A 1 126 ? 20.532 -15.815 2.814 1.00 37.06 126 ASN A O 1
ATOM 1043 N N . GLU A 1 127 ? 21.922 -15.146 1.174 1.00 40.72 127 GLU A N 1
ATOM 1044 C CA . GLU A 1 127 ? 21.299 -13.842 0.985 1.00 40.72 127 GLU A CA 1
ATOM 1045 C C . GLU A 1 127 ? 19.947 -14.080 0.313 1.00 40.72 127 GLU A C 1
ATOM 1047 O O . GLU A 1 127 ? 19.834 -14.140 -0.908 1.00 40.72 127 GLU A O 1
ATOM 1052 N N . VAL A 1 128 ? 18.898 -14.240 1.123 1.00 45.41 128 VAL A N 1
ATOM 1053 C CA . VAL A 1 128 ? 17.553 -13.879 0.687 1.00 45.41 128 VAL A CA 1
ATOM 1054 C C . VAL A 1 128 ? 17.691 -12.433 0.238 1.00 45.41 128 VAL A C 1
ATOM 1056 O O . VAL A 1 128 ? 17.853 -11.546 1.080 1.00 45.41 128 VAL A O 1
ATOM 1059 N N . LEU A 1 129 ? 17.750 -12.219 -1.079 1.00 50.25 129 LEU A N 1
ATOM 1060 C CA . LEU A 1 129 ? 17.784 -10.889 -1.665 1.00 50.25 129 LEU A CA 1
ATOM 1061 C C . LEU A 1 129 ? 16.678 -10.093 -0.975 1.00 50.25 129 LEU A C 1
ATOM 1063 O O . LEU A 1 129 ? 15.521 -10.512 -0.959 1.00 50.25 129 LEU A O 1
ATOM 1067 N N . ASP A 1 130 ? 17.045 -8.988 -0.329 1.00 68.25 130 ASP A N 1
ATOM 1068 C CA . ASP A 1 130 ? 16.087 -8.066 0.273 1.00 68.25 130 ASP A CA 1
ATOM 1069 C C . ASP A 1 130 ? 15.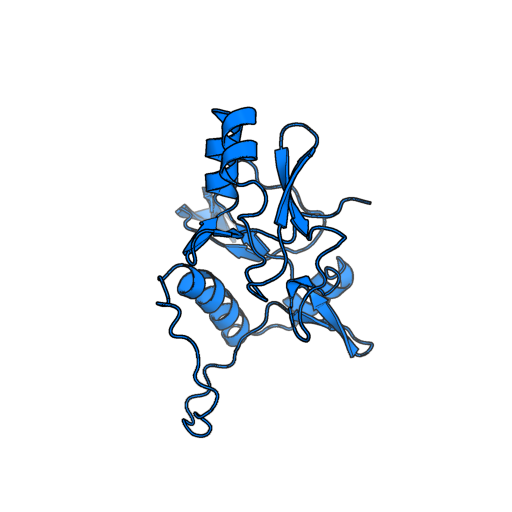343 -7.382 -0.881 1.00 68.25 130 ASP A C 1
ATOM 1071 O O . ASP A 1 130 ? 15.716 -6.297 -1.325 1.00 68.25 130 ASP A O 1
ATOM 1075 N N . VAL A 1 131 ? 14.379 -8.090 -1.479 1.00 80.06 131 VAL A N 1
ATOM 1076 C CA . VAL A 1 131 ? 13.703 -7.683 -2.712 1.00 80.06 131 VAL A CA 1
ATOM 1077 C C . VAL A 1 131 ? 12.899 -6.428 -2.426 1.00 80.06 131 VAL A C 1
ATOM 1079 O O . VAL A 1 131 ? 11.825 -6.489 -1.843 1.00 80.06 131 VAL A O 1
ATOM 1082 N N . LYS A 1 132 ? 13.397 -5.255 -2.819 1.00 85.62 132 LYS A N 1
ATOM 1083 C CA . LYS A 1 132 ? 12.724 -3.981 -2.531 1.00 85.62 132 LYS A CA 1
ATOM 1084 C C . LYS A 1 132 ? 11.579 -3.693 -3.508 1.00 85.62 132 LYS A C 1
ATOM 1086 O O . LYS A 1 132 ? 11.660 -4.047 -4.679 1.00 85.62 132 LYS A O 1
ATOM 1091 N N . PHE A 1 133 ? 10.539 -2.977 -3.070 1.00 89.94 133 PHE A N 1
ATOM 1092 C CA . PHE A 1 133 ? 9.501 -2.444 -3.965 1.00 89.94 133 PHE A CA 1
ATOM 1093 C C . PHE A 1 133 ? 10.017 -1.151 -4.596 1.00 89.94 133 PHE A C 1
ATOM 1095 O O . PHE A 1 133 ? 9.486 -0.059 -4.381 1.00 89.94 133 PHE A O 1
ATOM 1102 N N . ILE A 1 134 ? 11.113 -1.280 -5.337 1.00 91.81 134 ILE A N 1
ATOM 1103 C CA . ILE A 1 134 ? 11.840 -0.187 -5.966 1.00 91.81 134 ILE A CA 1
ATOM 1104 C C . ILE A 1 134 ? 12.058 -0.559 -7.426 1.00 91.81 134 ILE A C 1
ATOM 1106 O O . ILE A 1 134 ? 12.483 -1.669 -7.731 1.00 91.81 134 ILE A O 1
ATOM 1110 N N . LEU A 1 135 ? 11.805 0.392 -8.318 1.00 92.00 135 LEU A N 1
ATOM 1111 C CA . LEU A 1 135 ? 12.273 0.329 -9.696 1.00 92.00 135 LEU A CA 1
ATOM 1112 C C . LEU A 1 135 ? 13.312 1.416 -9.936 1.00 92.00 135 LEU A C 1
ATOM 1114 O O . LEU A 1 135 ? 13.251 2.482 -9.323 1.00 92.00 135 LEU A O 1
ATOM 1118 N N . GLU A 1 136 ? 14.244 1.159 -10.842 1.00 92.38 136 GLU A N 1
ATOM 1119 C CA . GLU A 1 136 ? 15.167 2.165 -11.354 1.00 92.38 136 GLU A CA 1
ATOM 1120 C C . GLU A 1 136 ? 14.717 2.563 -12.760 1.00 92.38 136 GLU A C 1
ATOM 1122 O O . GLU A 1 136 ? 14.509 1.709 -13.624 1.00 92.38 136 GLU A O 1
ATOM 1127 N N . ASN A 1 137 ? 14.475 3.855 -12.976 1.00 89.62 137 ASN A N 1
ATOM 1128 C CA . ASN A 1 137 ? 14.056 4.340 -14.285 1.00 89.62 137 ASN A CA 1
ATOM 1129 C C . ASN A 1 137 ? 15.251 4.452 -15.250 1.00 89.62 137 ASN A C 1
ATOM 1131 O O . ASN A 1 137 ? 16.406 4.289 -14.867 1.00 89.62 137 ASN A O 1
ATOM 1135 N N . LYS A 1 138 ? 14.986 4.783 -16.521 1.00 87.25 138 LYS A N 1
ATOM 1136 C CA . LYS A 1 138 ? 16.023 4.894 -17.570 1.00 87.25 138 LYS A CA 1
ATOM 1137 C C . LYS A 1 138 ? 17.154 5.880 -17.255 1.00 87.25 138 LYS A C 1
ATOM 1139 O O . LYS A 1 138 ? 18.207 5.797 -17.874 1.00 87.25 138 LYS A O 1
ATOM 1144 N N . VAL A 1 139 ? 16.918 6.828 -16.351 1.00 90.75 139 VAL A N 1
ATOM 1145 C CA . VAL A 1 139 ? 17.874 7.870 -15.956 1.00 90.75 139 VAL A CA 1
ATOM 1146 C C . VAL A 1 139 ? 18.619 7.509 -14.664 1.00 90.75 139 VAL A C 1
ATOM 1148 O O . VAL A 1 139 ? 19.334 8.346 -14.123 1.00 90.75 139 VAL A O 1
ATOM 1151 N N . GLY A 1 140 ? 18.443 6.286 -14.148 1.00 91.88 140 GLY A N 1
ATOM 1152 C CA . GLY A 1 140 ? 19.079 5.813 -12.915 1.00 91.88 140 GLY A CA 1
ATOM 1153 C C . GLY A 1 140 ? 18.383 6.269 -11.628 1.00 91.88 140 GLY A C 1
ATOM 1154 O O . GLY A 1 140 ? 18.911 6.086 -10.533 1.00 91.88 140 GLY A O 1
ATOM 1155 N N . ILE A 1 141 ? 17.198 6.887 -11.714 1.00 93.75 141 ILE A N 1
ATOM 1156 C CA . ILE A 1 141 ? 16.466 7.356 -10.531 1.00 93.75 141 ILE A CA 1
ATOM 1157 C C . ILE A 1 141 ? 15.624 6.213 -9.972 1.00 93.75 141 ILE A C 1
ATOM 1159 O O . ILE A 1 141 ? 14.767 5.647 -10.656 1.00 93.75 141 ILE A O 1
ATOM 1163 N N . ARG A 1 142 ? 15.819 5.931 -8.684 1.00 94.50 142 ARG A N 1
ATOM 1164 C CA . ARG A 1 142 ? 15.019 4.963 -7.932 1.00 94.50 142 ARG A CA 1
ATOM 1165 C C . ARG A 1 142 ? 13.644 5.531 -7.587 1.00 94.50 142 ARG A C 1
ATOM 1167 O O . ARG A 1 142 ? 13.526 6.637 -7.060 1.00 94.50 142 ARG A O 1
ATOM 1174 N N . LYS A 1 143 ? 12.600 4.751 -7.845 1.00 93.31 143 LYS A N 1
ATOM 1175 C CA . LYS A 1 143 ? 11.196 5.086 -7.592 1.00 93.31 143 LYS A CA 1
ATOM 1176 C C . LYS A 1 143 ? 10.519 3.965 -6.817 1.00 93.31 143 LYS A C 1
ATOM 1178 O O . LYS A 1 143 ? 10.798 2.790 -7.030 1.00 93.31 143 LYS A O 1
ATOM 1183 N N . TYR A 1 144 ? 9.595 4.335 -5.941 1.00 92.38 144 TYR A N 1
ATOM 1184 C CA . TYR A 1 144 ? 8.754 3.393 -5.220 1.00 92.38 144 TYR A CA 1
ATOM 1185 C C . TYR A 1 144 ? 7.781 2.703 -6.181 1.00 92.38 144 TYR A C 1
ATOM 1187 O O . TYR A 1 144 ? 7.029 3.378 -6.894 1.00 92.38 144 TYR A O 1
ATOM 1195 N N . LEU A 1 145 ? 7.773 1.370 -6.151 1.00 91.38 145 LEU A N 1
ATOM 1196 C CA . LEU A 1 145 ? 6.863 0.511 -6.898 1.00 91.38 145 LEU A CA 1
ATOM 1197 C C . LEU A 1 145 ? 5.528 0.379 -6.139 1.00 91.38 145 LEU A C 1
ATOM 1199 O O . LEU A 1 145 ? 5.476 -0.258 -5.084 1.00 91.38 145 LEU A O 1
ATOM 1203 N N . PRO A 1 146 ? 4.422 0.965 -6.637 1.00 88.31 146 PRO A N 1
ATOM 1204 C CA . PRO A 1 146 ? 3.147 0.931 -5.938 1.00 88.31 146 PRO A CA 1
ATOM 1205 C C . PRO A 1 146 ? 2.541 -0.472 -5.899 1.00 88.31 146 PRO A C 1
ATOM 1207 O O . PRO A 1 146 ? 2.411 -1.142 -6.926 1.00 88.31 146 PRO A O 1
ATOM 1210 N N . ARG A 1 147 ? 2.071 -0.853 -4.711 1.00 88.31 147 ARG A N 1
ATOM 1211 C CA . ARG A 1 147 ? 1.288 -2.067 -4.462 1.00 88.31 147 ARG A CA 1
ATOM 1212 C C . ARG A 1 147 ? -0.016 -1.732 -3.750 1.00 88.31 147 ARG A C 1
ATOM 1214 O O . ARG A 1 147 ? -0.085 -0.721 -3.049 1.00 88.31 147 ARG A O 1
ATOM 1221 N N . ARG A 1 148 ? -1.048 -2.559 -3.928 1.00 88.12 148 ARG A N 1
ATOM 1222 C CA . ARG A 1 148 ? -2.371 -2.386 -3.306 1.00 88.12 148 ARG A CA 1
ATOM 1223 C C . ARG A 1 148 ? -2.937 -3.701 -2.790 1.00 88.12 148 ARG A C 1
ATOM 1225 O O . ARG A 1 148 ? -2.883 -4.712 -3.481 1.00 88.12 148 ARG A O 1
ATOM 1232 N N . SER A 1 149 ? -3.505 -3.661 -1.588 1.00 87.56 149 SER A N 1
ATOM 1233 C CA . SER A 1 149 ? -4.227 -4.811 -1.044 1.00 87.56 149 SER A CA 1
ATOM 1234 C C . SER A 1 149 ? -5.586 -4.967 -1.737 1.00 87.56 149 SER A C 1
ATOM 1236 O O . SER A 1 149 ? -6.306 -3.985 -1.921 1.00 87.56 149 SER A O 1
ATOM 1238 N N . LEU A 1 150 ? -5.944 -6.200 -2.092 1.00 87.44 150 LEU A N 1
ATOM 1239 C CA . LEU A 1 150 ? -7.260 -6.591 -2.607 1.00 87.44 150 LEU A CA 1
ATOM 1240 C C . LEU A 1 150 ? -8.354 -6.515 -1.535 1.00 87.44 150 LEU A C 1
ATOM 1242 O O . LEU A 1 150 ? -9.529 -6.443 -1.867 1.00 87.44 150 LEU A O 1
ATOM 1246 N N . LEU A 1 151 ? -7.965 -6.492 -0.258 1.00 87.19 151 LEU A N 1
ATOM 1247 C CA . LEU A 1 151 ? -8.880 -6.479 0.886 1.00 87.19 151 LEU A CA 1
ATOM 1248 C C . LEU A 1 151 ? -9.320 -5.067 1.298 1.00 87.19 151 LEU A C 1
ATOM 1250 O O . LEU A 1 151 ? -10.031 -4.916 2.291 1.00 87.19 151 LEU A O 1
ATOM 1254 N N . LEU A 1 152 ? -8.878 -4.031 0.577 1.00 84.75 152 LEU A N 1
ATOM 1255 C CA . LEU A 1 152 ? -9.366 -2.669 0.781 1.00 84.75 152 LEU A CA 1
ATOM 1256 C C . LEU A 1 152 ? -10.876 -2.611 0.536 1.00 84.75 152 LEU A C 1
ATOM 1258 O O . LEU A 1 152 ? -11.377 -3.233 -0.396 1.00 84.75 152 LEU A O 1
ATOM 1262 N N . ASN A 1 153 ? -11.580 -1.792 1.323 1.00 76.19 153 ASN A N 1
ATOM 1263 C CA . ASN A 1 153 ? -13.037 -1.641 1.203 1.00 76.19 153 ASN A CA 1
ATOM 1264 C C . ASN A 1 153 ? -13.476 -1.231 -0.213 1.00 76.19 153 ASN A C 1
ATOM 1266 O O . ASN A 1 153 ? -14.546 -1.616 -0.671 1.00 76.19 153 ASN A O 1
ATOM 1270 N N . GLU A 1 154 ? -12.640 -0.456 -0.904 1.00 76.50 154 GLU A N 1
ATOM 1271 C CA . GLU A 1 154 ? -12.816 -0.125 -2.312 1.00 76.50 154 GLU A CA 1
ATOM 1272 C C . GLU A 1 154 ? -11.462 -0.155 -3.022 1.00 76.50 154 GLU A C 1
ATOM 1274 O O . GLU A 1 154 ? -10.501 0.491 -2.587 1.00 76.50 154 GLU A O 1
ATOM 1279 N N . LEU A 1 155 ? -11.401 -0.854 -4.157 1.00 75.50 155 LEU A N 1
ATOM 1280 C CA . LEU A 1 155 ? -10.258 -0.784 -5.057 1.00 75.50 155 LEU A CA 1
ATOM 1281 C C . LEU A 1 155 ? -10.353 0.500 -5.874 1.00 75.50 155 LEU A C 1
ATOM 1283 O O . LEU A 1 155 ? -11.245 0.676 -6.702 1.00 75.50 155 LEU A O 1
ATOM 1287 N N . GLU A 1 156 ? -9.426 1.423 -5.627 1.00 67.56 156 GLU A N 1
ATOM 1288 C CA . GLU A 1 156 ? -9.310 2.625 -6.444 1.00 67.56 156 GLU A CA 1
ATOM 1289 C C . GLU A 1 156 ? -9.010 2.223 -7.891 1.00 67.56 156 GLU A C 1
ATOM 1291 O O . GLU A 1 156 ? -8.039 1.510 -8.161 1.00 67.56 156 GLU A O 1
ATOM 1296 N N . VAL A 1 157 ? -9.826 2.720 -8.824 1.00 67.50 157 VAL A N 1
ATOM 1297 C CA . VAL A 1 157 ? -9.516 2.651 -10.252 1.00 67.50 157 VAL A CA 1
ATOM 1298 C C . VAL A 1 157 ? -8.260 3.487 -10.473 1.00 67.50 157 VAL A C 1
ATOM 1300 O O . VAL A 1 157 ? -8.294 4.717 -10.447 1.00 67.50 157 VAL A O 1
ATOM 1303 N N . SER A 1 158 ? -7.128 2.807 -10.616 1.00 67.81 158 SER A N 1
ATOM 1304 C CA . SER A 1 158 ? -5.853 3.446 -10.906 1.00 67.81 158 SER A CA 1
ATOM 1305 C C . SER A 1 158 ? -5.712 3.592 -12.412 1.00 67.81 158 SER A C 1
ATOM 1307 O O . SER A 1 158 ? -5.867 2.642 -13.173 1.00 67.81 158 SER A O 1
ATOM 1309 N N . ASP A 1 159 ? -5.346 4.787 -12.849 1.00 70.12 159 ASP A N 1
ATOM 1310 C CA . ASP A 1 159 ? -4.931 5.072 -14.217 1.00 70.12 159 ASP A CA 1
ATOM 1311 C C . ASP A 1 159 ? -3.509 4.561 -14.526 1.00 70.12 159 ASP A C 1
ATOM 1313 O O . ASP A 1 159 ? -2.967 4.845 -15.601 1.00 70.12 159 ASP A O 1
ATOM 1317 N N . HIS A 1 160 ? -2.875 3.855 -13.582 1.00 74.75 160 HIS A N 1
ATOM 1318 C CA . HIS A 1 160 ? -1.526 3.296 -13.675 1.00 74.75 160 HIS A CA 1
ATOM 1319 C C . HIS A 1 160 ? -1.525 1.803 -13.348 1.00 74.75 160 HIS A C 1
ATOM 1321 O O . HIS A 1 160 ? -2.280 1.344 -12.486 1.00 74.75 160 HIS A O 1
ATOM 1327 N N . LEU A 1 161 ? -0.605 1.071 -13.978 1.00 82.19 161 LEU A N 1
ATOM 1328 C CA . LEU A 1 161 ? -0.382 -0.343 -13.705 1.00 82.19 161 LEU A CA 1
ATOM 1329 C C . LEU A 1 161 ? 0.087 -0.528 -12.257 1.00 82.19 161 LEU A C 1
ATOM 1331 O O . LEU A 1 161 ? 1.034 0.118 -11.818 1.00 82.19 161 LEU A O 1
ATOM 1335 N N . THR A 1 162 ? -0.625 -1.353 -11.496 1.00 82.38 162 THR A N 1
ATOM 1336 C CA . THR A 1 162 ? -0.432 -1.503 -10.049 1.00 82.38 162 THR A CA 1
ATOM 1337 C C . THR A 1 162 ? -0.419 -2.983 -9.709 1.00 82.38 162 THR A C 1
ATOM 1339 O O . THR A 1 162 ? -1.273 -3.723 -10.194 1.00 82.38 162 THR A O 1
ATOM 1342 N N . MET A 1 163 ? 0.521 -3.409 -8.866 1.00 85.75 163 MET A N 1
ATOM 1343 C CA . MET A 1 163 ? 0.518 -4.767 -8.334 1.00 85.75 163 MET A CA 1
ATOM 1344 C C . MET A 1 163 ? -0.540 -4.876 -7.239 1.00 85.75 163 MET A C 1
ATOM 1346 O O . MET A 1 163 ? -0.496 -4.150 -6.240 1.00 85.75 163 MET A O 1
ATOM 1350 N N . TYR A 1 164 ? -1.485 -5.788 -7.430 1.00 86.31 164 TYR A N 1
ATOM 1351 C CA . TYR A 1 164 ? -2.494 -6.119 -6.435 1.00 86.31 164 TYR A CA 1
ATOM 1352 C C . TYR A 1 164 ? -2.104 -7.402 -5.712 1.00 86.31 164 TYR A C 1
ATOM 1354 O O . TYR A 1 164 ? -1.575 -8.324 -6.326 1.00 86.31 164 TYR A O 1
ATOM 1362 N N . TYR A 1 165 ? -2.365 -7.456 -4.412 1.00 85.62 165 TYR A N 1
ATOM 1363 C CA . TYR A 1 165 ? -2.051 -8.615 -3.586 1.00 85.62 165 TYR A CA 1
ATOM 1364 C C . TYR A 1 165 ? -3.141 -8.871 -2.555 1.00 85.62 165 TYR A C 1
ATOM 1366 O O . TYR A 1 165 ? -3.825 -7.951 -2.116 1.00 85.62 165 TYR A O 1
ATOM 1374 N N . GLY A 1 166 ? -3.262 -10.112 -2.109 1.00 81.69 166 GLY A N 1
ATOM 1375 C CA . GLY A 1 166 ? -4.230 -10.511 -1.096 1.00 81.69 166 GLY A CA 1
ATOM 1376 C C . GLY A 1 166 ? -4.945 -11.788 -1.493 1.00 81.69 166 GLY A C 1
ATOM 1377 O O . GLY A 1 166 ? -4.826 -12.266 -2.619 1.00 81.69 166 GLY A O 1
ATOM 1378 N N . GLU A 1 167 ? -5.681 -12.338 -0.541 1.00 80.50 167 GLU A N 1
ATOM 1379 C CA . GLU A 1 167 ? -6.526 -13.494 -0.796 1.00 80.50 167 GLU A CA 1
ATOM 1380 C C . GLU A 1 167 ? -7.700 -13.065 -1.673 1.00 80.50 167 GLU A C 1
ATOM 1382 O O . GLU A 1 167 ? -8.370 -12.070 -1.393 1.00 80.50 167 GLU A O 1
ATOM 1387 N N . CYS A 1 168 ? -7.928 -13.803 -2.753 1.00 80.81 168 CYS A N 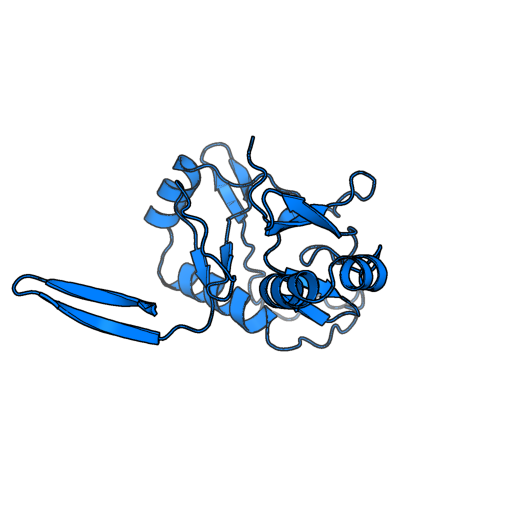1
ATOM 1388 C CA . CYS A 1 168 ? -9.048 -13.581 -3.655 1.00 80.81 168 CYS A CA 1
ATOM 1389 C C . CYS A 1 168 ? -9.532 -14.912 -4.220 1.00 80.81 168 CYS A C 1
ATOM 1391 O O . CYS A 1 168 ? -8.782 -15.891 -4.277 1.00 80.81 168 CYS A O 1
ATOM 1393 N N . LYS A 1 169 ? -10.795 -14.952 -4.648 1.00 84.75 169 LYS A N 1
ATOM 1394 C CA . LYS A 1 169 ? -11.327 -16.110 -5.368 1.00 84.75 169 LYS A CA 1
ATOM 1395 C C . LYS A 1 169 ? -11.186 -15.856 -6.858 1.00 84.75 169 LYS A C 1
ATOM 1397 O O . LYS A 1 169 ? -11.763 -14.908 -7.389 1.00 84.75 169 LYS A O 1
ATOM 1402 N N . VAL A 1 170 ? -10.425 -16.712 -7.533 1.00 85.06 170 VAL A N 1
ATOM 1403 C CA . VAL A 1 170 ? -10.208 -16.620 -8.977 1.00 85.06 170 VAL A CA 1
ATOM 1404 C C . VAL A 1 170 ? -10.996 -17.713 -9.685 1.00 85.06 170 VAL A C 1
ATOM 1406 O O . VAL A 1 170 ? -10.942 -18.881 -9.308 1.00 85.06 170 VAL A O 1
ATOM 1409 N N . PHE A 1 171 ? -11.713 -17.328 -10.734 1.00 87.94 171 PHE A N 1
ATOM 1410 C CA . PHE A 1 171 ? -12.443 -18.232 -11.610 1.00 87.94 171 PHE A CA 1
ATOM 1411 C C . PHE A 1 171 ? -11.881 -18.138 -13.018 1.00 87.94 171 PHE A C 1
ATOM 1413 O O . PHE A 1 171 ? -11.664 -17.043 -13.541 1.00 87.94 171 PHE A O 1
ATOM 1420 N N . ILE A 1 172 ? -11.697 -19.290 -13.651 1.00 91.19 172 ILE A N 1
ATOM 1421 C CA . ILE A 1 172 ? -11.399 -19.357 -15.076 1.00 91.19 172 ILE A CA 1
ATOM 1422 C C . ILE A 1 172 ? -12.734 -19.315 -15.816 1.00 91.19 172 ILE A C 1
ATOM 1424 O O . ILE A 1 172 ? -13.538 -20.241 -15.740 1.00 91.19 172 ILE A O 1
ATOM 1428 N N . GLY A 1 173 ? -12.976 -18.212 -16.514 1.00 88.94 173 GLY A N 1
ATOM 1429 C CA . GLY A 1 173 ? -14.073 -18.070 -17.455 1.00 88.94 173 GLY A CA 1
ATOM 1430 C C . GLY A 1 173 ? -13.638 -18.454 -18.865 1.00 88.94 173 GLY A C 1
ATOM 1431 O O . GLY A 1 173 ? -12.468 -18.324 -19.235 1.00 88.94 173 GLY A O 1
ATOM 1432 N N . LYS A 1 174 ? -14.593 -18.905 -19.676 1.00 90.44 174 LYS A N 1
ATOM 1433 C CA . LYS A 1 174 ? -14.392 -19.182 -21.098 1.00 90.44 174 LYS A CA 1
ATOM 1434 C C . LYS A 1 174 ? -15.427 -18.414 -21.908 1.00 90.44 174 LYS A C 1
ATOM 1436 O O . LYS A 1 174 ? -16.616 -18.473 -21.624 1.00 90.44 174 LYS A O 1
ATOM 1441 N N . THR A 1 175 ? -14.949 -17.705 -22.919 1.00 87.50 175 THR A N 1
ATOM 1442 C CA . THR A 1 175 ? -15.756 -17.233 -24.050 1.00 87.50 175 THR A CA 1
ATOM 1443 C C . THR A 1 175 ? -15.505 -18.150 -25.243 1.00 87.50 175 THR A C 1
ATOM 1445 O O . THR A 1 175 ? -14.531 -18.906 -25.241 1.00 87.50 175 THR A O 1
ATOM 1448 N N . ASP A 1 176 ? -16.298 -18.030 -26.306 1.00 84.50 176 ASP A N 1
ATOM 1449 C CA . ASP A 1 176 ? -16.122 -18.827 -27.532 1.00 84.50 176 ASP A CA 1
ATOM 1450 C C . ASP A 1 176 ? -14.716 -18.711 -28.146 1.00 84.50 176 ASP A C 1
ATOM 1452 O O . ASP A 1 176 ? -14.281 -19.594 -28.880 1.00 84.50 176 ASP A O 1
ATOM 1456 N N . LYS A 1 177 ? -13.987 -17.627 -27.841 1.00 86.56 177 LYS A N 1
ATOM 1457 C CA . LYS A 1 177 ? -12.692 -17.307 -28.457 1.00 86.56 177 LYS A CA 1
ATOM 1458 C C . LYS A 1 177 ? -11.507 -17.330 -27.491 1.00 86.56 177 LYS A C 1
ATOM 1460 O O . LYS A 1 177 ? -10.376 -17.431 -27.958 1.00 86.56 177 LYS A O 1
ATOM 1465 N N . LYS A 1 178 ? -11.721 -17.162 -26.179 1.00 91.19 178 LYS A N 1
ATOM 1466 C CA . LYS A 1 178 ? -10.641 -16.955 -25.191 1.00 91.19 178 LYS A CA 1
ATOM 1467 C C . LYS A 1 178 ? -11.029 -17.406 -23.783 1.00 91.19 178 LYS A C 1
ATOM 1469 O O . LYS A 1 178 ? -12.184 -17.263 -23.379 1.00 91.19 178 LYS A O 1
ATOM 1474 N N . TYR A 1 179 ? -10.033 -17.852 -23.024 1.00 88.56 179 TYR A N 1
ATOM 1475 C CA . TYR A 1 179 ? -10.114 -17.973 -21.569 1.00 88.56 179 TYR A CA 1
ATOM 1476 C C . TYR A 1 179 ? -9.797 -16.626 -20.913 1.00 88.56 179 TYR A C 1
ATOM 1478 O O . TYR A 1 179 ? -9.010 -15.843 -21.446 1.00 88.56 179 TYR A O 1
ATOM 1486 N N . TYR A 1 180 ? -10.412 -16.351 -19.767 1.00 85.31 180 TYR A N 1
ATOM 1487 C CA . TYR A 1 180 ? -10.122 -15.175 -18.951 1.00 85.31 180 TYR A CA 1
ATOM 1488 C C . TYR A 1 180 ? -10.172 -15.531 -17.466 1.00 85.31 180 TYR A C 1
ATOM 1490 O O . TYR A 1 180 ? -10.859 -16.468 -17.066 1.00 85.31 180 TYR A O 1
ATOM 1498 N N . LEU A 1 181 ? -9.455 -14.769 -16.645 1.00 84.38 181 LEU A N 1
ATOM 1499 C CA . LEU A 1 181 ? -9.534 -14.872 -15.191 1.00 84.38 181 LEU A CA 1
ATOM 1500 C C . LEU A 1 181 ? -10.510 -13.821 -14.666 1.00 84.38 181 LEU A C 1
ATOM 1502 O O . LEU A 1 181 ? -10.459 -12.658 -15.068 1.00 84.38 181 LEU A O 1
ATOM 1506 N N . ARG A 1 182 ? -11.405 -14.229 -13.769 1.00 81.38 182 ARG A N 1
ATOM 1507 C CA . ARG A 1 182 ? -12.309 -13.340 -13.037 1.00 81.38 182 ARG A CA 1
ATOM 1508 C C . ARG A 1 182 ? -12.004 -13.434 -11.550 1.00 81.38 182 ARG A C 1
ATOM 1510 O O . ARG A 1 182 ? -11.980 -14.532 -11.007 1.00 81.38 182 ARG A O 1
ATOM 1517 N N . MET A 1 183 ? -11.799 -12.288 -10.914 1.00 79.75 183 MET A N 1
ATOM 1518 C CA . MET A 1 183 ? -11.532 -12.173 -9.479 1.00 79.75 183 MET A CA 1
ATOM 1519 C C . MET A 1 183 ? -12.803 -11.708 -8.751 1.00 79.75 183 MET A C 1
ATOM 1521 O O . MET A 1 183 ? -13.518 -10.853 -9.282 1.00 79.75 183 MET A O 1
ATOM 1525 N N . PHE A 1 184 ? -13.073 -12.276 -7.573 1.00 64.12 184 PHE A N 1
ATOM 1526 C CA . PHE A 1 184 ? -14.108 -11.854 -6.619 1.00 64.12 184 PHE A CA 1
ATOM 1527 C C . PHE A 1 184 ? -13.507 -11.665 -5.227 1.00 64.12 184 PHE A C 1
ATOM 1529 O O . PHE A 1 184 ? -12.584 -12.444 -4.873 1.00 64.12 184 PHE A O 1
#

Foldseek 3Di:
DDPDQQDQWWAAPNATGGQQNLQVVCVVPVVCSQVVCPQGTHHPQARFFGWHWDDDPSGTGIDTDPVTQGDPPRLNNFAADDQVQQVVVVVPDDPVLVVLVQVVVVVSNVDPPPDPPDPDDDDDPPPPPPNAQWDQGPVRGIHGQGEHEPSHPDDDPDPHDYHYDDDWDWDWDDDPVDIDIDTD

Secondary structure (DSSP, 8-state):
-------SEEEETTEEEEHHHHHHHHHH-HHHHHHHHTTTEE-TTTS-SBEEEEEETTEEEEEE-TT-PPPTT-GGGSPBPPHHHHHHHHTT--HHHHHHHHHHHHHTTS--------S-----S-------SEEE-TTS-EEE--EEETTSSS----SS--EEES---EEEEE-SS-EEEEE-

Radius of gyration: 18.14 Å; chains: 1; bounding box: 46×36×48 Å

pLDDT: mean 81.52, std 17.75, range [30.94, 96.5]